Protein AF-A0A9X7JLZ0-F1 (afdb_monomer_lite)

Organism: NCBI:txid35764

Sequence (350 aa):
MDATSIRHDRFCYYADVRDGRSPERPKALWRTSAGTGTWEYWSTIDWAWRQAGERRVVTSAPAREDLVPLDEQDAERLQGDRQGWAEYWVSYTEEPGPRFIFHSVIRRRFSPEGVKCEFSNSHLLWKQTRILTDEAGEGWGIQAAREEADEVLHELKGRPGITELGESGPHSPRPFDSFRYFITGDDPEDPWGLWRLDADGQWQHFSALEWGWFPEFWGDDFTVVLGVKLENSPQKPAAAKNMTEIEAEHARKLEAKRDIWIADHWLYWLYDDKHANGEPPVGVARRRRDTRSWHDELFFGKGTWRGDTDLVRRFPDYRENTYPWIEKVDRVAAEQAIAELFGLTGVIEP

Secondary structure (DSSP, 8-state):
--------SSEEEEEE-TTT-BTTB-SEEEEEETTT--EEEEETTTTEEEE-STTSSS--PPPGGGEEEE-HHHHHHHHH-TTTTEEEEEEESSSS-SS--EEEEEEEEEETTEEEEEEE-TTS-EEEESTT-STT-TTT-EEE-HHHHHHHHHHHHS-S-TT---SS-TTS--------EEE-TT-SS-TTEEEEE-TTS-EEEEETTTTT--GGG--TT---------SS--S--SS---HHHHHHHHHHHHHHHHHHHHHS--EEEEE-TT--TTSPP-EEEEEEE-SS-EEEEEE-SSSSEEE--HHHHT-S---TTT-TTEEEE-HHHHHHHHHHHHS--S-S--

Radius of gyration: 27.13 Å; chains: 1; bounding box: 68×61×78 Å

Foldseek 3Di:
DDDDQPDDPFKWKWFQQPPPRDLLQGLWIKIATPPPRWIWTQFLLQLDIDTADCPDLHHDDPDVVSIDTDDPVSSVVVSVPSL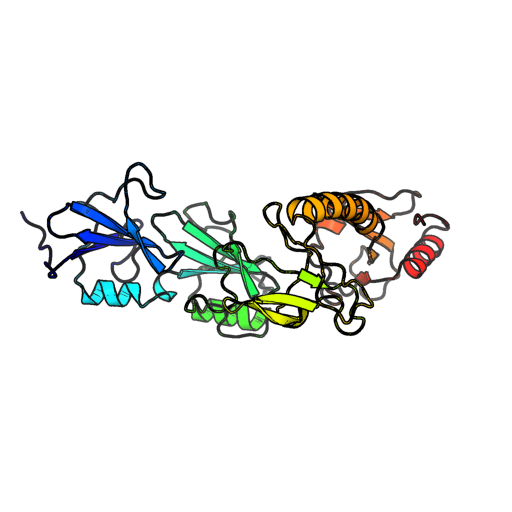SQKWKFWFFDDDDDPDTDTDWMWIWGHDSSDIFIFIQDLVLATDTDPVCVPPPSPDGGDTDDLQVRQVSCCVSRVDGPSSDPPNCPVRNPDVPPDWAWEQECPDPVQSRWIWGQDPVRDIDIDRCVVVVHDPPDDDPPDDHQYDYDPPDDPDDPDDPDPVVVVVVVSVVVCVVVLVVVQPPDKWKKFADPVLDQPDHGQWMKIWGDDPPDIWIWIDHQPLDTDTDDVVVVVCPDVDCPPRNRMHTDDPVVRQVSCCVNHVDHPSDDD

Structure (mmCIF, N/CA/C/O backbone):
data_AF-A0A9X7JLZ0-F1
#
_entry.id   AF-A0A9X7JLZ0-F1
#
loop_
_atom_site.group_PDB
_atom_site.id
_atom_site.type_symbol
_atom_site.label_atom_id
_atom_site.label_alt_id
_atom_site.label_comp_id
_atom_site.label_asym_id
_atom_site.label_entity_id
_atom_site.label_seq_id
_atom_site.pdbx_PDB_ins_code
_atom_site.Cartn_x
_atom_site.Cartn_y
_atom_site.Cartn_z
_atom_site.occupancy
_atom_site.B_iso_or_equiv
_atom_site.auth_seq_id
_atom_site.auth_comp_id
_atom_site.auth_asym_id
_atom_site.auth_atom_id
_atom_site.pdbx_PDB_model_num
ATOM 1 N N . MET A 1 1 ? -29.615 -7.105 23.863 1.00 33.84 1 MET A N 1
ATOM 2 C CA . MET A 1 1 ? -28.834 -8.301 24.231 1.00 33.84 1 MET A CA 1
ATOM 3 C C . MET A 1 1 ? -27.395 -7.934 23.964 1.00 33.84 1 MET A C 1
ATOM 5 O O . MET A 1 1 ? -27.069 -7.665 22.816 1.00 33.84 1 MET A O 1
ATOM 9 N N . ASP A 1 2 ? -26.624 -7.753 25.032 1.00 37.41 2 ASP A N 1
ATOM 10 C CA . ASP A 1 2 ? -25.289 -7.162 24.985 1.00 37.41 2 ASP A CA 1
ATOM 11 C C . ASP A 1 2 ? -24.303 -8.114 24.311 1.00 37.41 2 ASP A C 1
ATOM 13 O O . ASP A 1 2 ? -23.995 -9.180 24.841 1.00 37.41 2 ASP A O 1
ATOM 17 N N . ALA A 1 3 ? -23.813 -7.713 23.136 1.00 45.06 3 ALA A N 1
ATOM 18 C CA . ALA A 1 3 ? -22.611 -8.288 22.557 1.00 45.06 3 ALA A CA 1
ATOM 19 C C . ALA A 1 3 ? -21.469 -8.048 23.549 1.00 45.06 3 ALA A C 1
ATOM 21 O O . ALA A 1 3 ? -21.195 -6.908 23.935 1.00 45.06 3 ALA A O 1
ATOM 22 N N . THR A 1 4 ? -20.868 -9.138 24.011 1.00 47.16 4 THR A N 1
ATOM 23 C CA . THR A 1 4 ? -19.868 -9.207 25.073 1.00 47.16 4 THR A CA 1
ATOM 24 C C . THR A 1 4 ? -18.640 -8.371 24.706 1.00 47.16 4 THR A C 1
ATOM 26 O O . THR A 1 4 ? -17.679 -8.857 24.122 1.00 47.16 4 THR A O 1
ATOM 29 N N . SER A 1 5 ? -18.678 -7.076 25.014 1.00 54.94 5 SER A N 1
ATOM 30 C CA . SER A 1 5 ? -17.524 -6.190 24.910 1.00 54.94 5 SER A CA 1
ATOM 31 C C . SER A 1 5 ? -16.556 -6.575 26.021 1.00 54.94 5 SER A C 1
ATOM 33 O O . SER A 1 5 ? -16.813 -6.284 27.191 1.00 54.94 5 SER A O 1
ATOM 35 N N . ILE A 1 6 ? -15.455 -7.234 25.669 1.00 52.66 6 ILE A N 1
ATOM 36 C CA . ILE A 1 6 ? -14.362 -7.508 26.600 1.00 52.66 6 ILE A CA 1
ATOM 37 C C . ILE A 1 6 ? -13.743 -6.149 26.952 1.00 52.66 6 ILE A C 1
ATOM 39 O O . ILE A 1 6 ? -13.198 -5.449 26.099 1.00 52.66 6 ILE A O 1
ATOM 43 N N . ARG A 1 7 ? -13.957 -5.698 28.191 1.00 51.22 7 ARG A N 1
ATOM 44 C CA . ARG A 1 7 ? -13.416 -4.432 28.694 1.00 51.22 7 ARG A CA 1
ATOM 45 C C . ARG A 1 7 ? -11.967 -4.656 29.105 1.00 51.22 7 ARG A C 1
ATOM 47 O O . ARG A 1 7 ? -11.727 -5.318 30.108 1.00 51.22 7 ARG A O 1
ATOM 54 N N . HIS A 1 8 ? -11.046 -4.047 28.373 1.00 55.94 8 HIS A N 1
ATOM 55 C CA . HIS A 1 8 ? -9.694 -3.785 28.852 1.00 55.94 8 HIS A CA 1
ATOM 56 C C . HIS A 1 8 ? -9.667 -2.371 29.440 1.00 55.94 8 HIS A C 1
ATOM 58 O O . HIS A 1 8 ? -10.443 -1.515 29.006 1.00 55.94 8 HIS A O 1
ATOM 64 N N . ASP A 1 9 ? -8.829 -2.116 30.449 1.00 65.88 9 ASP A N 1
ATOM 65 C CA . ASP A 1 9 ? -8.963 -0.992 31.401 1.00 65.88 9 ASP A CA 1
ATOM 66 C C . ASP A 1 9 ? -8.995 0.428 30.786 1.00 65.88 9 ASP A C 1
ATOM 68 O O . ASP A 1 9 ? -9.227 1.407 31.500 1.00 65.88 9 ASP A O 1
ATOM 72 N N . ARG A 1 10 ? -8.804 0.582 29.466 1.00 85.50 10 ARG A N 1
ATOM 73 C CA . ARG A 1 10 ? -8.930 1.866 28.750 1.00 85.50 10 ARG A CA 1
ATOM 74 C C . ARG A 1 10 ? -9.667 1.815 27.412 1.00 85.50 10 ARG A C 1
ATOM 76 O O . ARG A 1 10 ? -10.254 2.832 27.041 1.00 85.50 10 ARG A O 1
ATOM 83 N N . PHE A 1 11 ? -9.673 0.686 26.700 1.00 93.38 11 PHE A N 1
ATOM 84 C CA . PHE A 1 11 ? -10.197 0.603 25.332 1.00 93.38 11 PHE A CA 1
ATOM 85 C C . PHE A 1 11 ? -11.010 -0.672 25.076 1.00 93.38 11 PHE A C 1
ATOM 87 O O . PHE A 1 11 ? -10.807 -1.706 25.706 1.00 93.38 11 PHE A O 1
ATOM 94 N N . CYS A 1 12 ? -11.938 -0.586 24.124 1.00 94.25 12 CYS A N 1
ATOM 95 C CA . CYS A 1 12 ? -12.573 -1.740 23.485 1.00 94.25 12 CYS A CA 1
ATOM 96 C C . CYS A 1 12 ? -12.109 -1.789 22.025 1.00 94.25 12 CYS A C 1
ATOM 98 O O . CYS A 1 12 ? -12.183 -0.757 21.351 1.00 94.25 12 CYS A O 1
ATOM 100 N N . TYR A 1 13 ? -11.645 -2.950 21.560 1.00 96.00 13 TYR A N 1
ATOM 101 C CA . TYR A 1 13 ? -11.062 -3.138 20.229 1.00 96.00 13 TYR A CA 1
ATOM 102 C C . TYR A 1 13 ? -12.018 -3.856 19.282 1.00 96.00 13 TYR A C 1
ATOM 104 O O . TYR A 1 13 ? -12.858 -4.656 19.700 1.00 96.00 13 TYR A O 1
ATOM 112 N N . TYR A 1 14 ? -11.887 -3.541 17.997 1.00 96.94 14 TYR A N 1
ATOM 113 C CA . TYR A 1 14 ? -12.814 -3.953 16.957 1.00 96.94 14 TYR A CA 1
ATOM 114 C C . TYR A 1 14 ? -12.091 -4.180 15.628 1.00 96.94 14 TYR A C 1
ATOM 116 O O . TYR A 1 14 ? -11.333 -3.323 15.178 1.00 96.94 14 TYR A O 1
ATOM 124 N N . ALA A 1 15 ? -12.369 -5.302 14.973 1.00 97.12 15 ALA A N 1
ATOM 125 C CA . ALA A 1 15 ? -11.971 -5.590 13.602 1.00 97.12 15 ALA A CA 1
ATOM 126 C C . ALA A 1 15 ? -13.103 -5.238 12.631 1.00 97.12 15 ALA A C 1
ATOM 128 O O . ALA A 1 15 ? -14.236 -5.695 12.783 1.00 97.12 15 ALA A O 1
ATOM 129 N N . ASP A 1 16 ? -12.783 -4.464 11.598 1.00 96.12 16 ASP A N 1
ATOM 130 C CA . ASP A 1 16 ? -13.649 -4.290 10.434 1.00 96.12 16 ASP A CA 1
ATOM 131 C C . ASP A 1 16 ? -13.417 -5.450 9.462 1.00 96.12 16 ASP A C 1
ATOM 133 O O . ASP A 1 16 ? -12.374 -5.521 8.806 1.00 96.12 16 ASP A O 1
ATOM 137 N N . VAL A 1 17 ? -14.375 -6.374 9.403 1.00 94.56 17 VAL A N 1
ATOM 138 C CA . VAL A 1 17 ? -14.289 -7.611 8.607 1.00 94.56 17 VAL A CA 1
ATOM 139 C C . VAL A 1 17 ? -15.191 -7.594 7.369 1.00 94.56 17 VAL A C 1
ATOM 141 O O . VAL A 1 17 ? -15.442 -8.632 6.754 1.00 94.56 17 VAL A O 1
ATOM 144 N N . ARG A 1 18 ? -15.705 -6.418 6.991 1.00 90.25 18 ARG A N 1
ATOM 145 C CA . ARG A 1 18 ? -16.516 -6.257 5.776 1.00 90.25 18 ARG A CA 1
ATOM 146 C C . ARG A 1 18 ? -15.724 -6.685 4.535 1.00 90.25 18 ARG A C 1
ATOM 148 O O . ARG A 1 18 ? -14.499 -6.767 4.570 1.00 90.25 18 ARG A O 1
ATOM 155 N N . ASP A 1 19 ? -16.432 -6.957 3.442 1.00 86.25 19 ASP A N 1
ATOM 156 C CA . ASP A 1 19 ? -15.870 -7.456 2.174 1.00 86.25 19 ASP A CA 1
ATOM 157 C C . ASP A 1 19 ? -15.254 -8.867 2.276 1.00 86.25 19 ASP A C 1
ATOM 159 O O . ASP A 1 19 ? -14.264 -9.186 1.621 1.00 86.25 19 ASP A O 1
ATOM 163 N N . GLY A 1 20 ? -15.839 -9.730 3.117 1.00 87.88 20 GLY A N 1
ATOM 164 C CA . GLY A 1 20 ? -15.438 -11.140 3.241 1.00 87.88 20 GLY A CA 1
ATOM 165 C C . GLY A 1 20 ? -14.119 -11.367 3.986 1.00 87.88 20 GLY A C 1
ATOM 166 O O . GLY A 1 20 ? -13.500 -12.420 3.833 1.00 87.88 20 GLY A O 1
ATOM 167 N N . ARG A 1 21 ? -13.667 -10.386 4.773 1.00 89.50 21 ARG A N 1
ATOM 168 C CA . ARG A 1 21 ? -12.429 -10.470 5.555 1.00 89.50 21 ARG A CA 1
ATOM 169 C C . ARG A 1 21 ? -12.632 -11.298 6.822 1.00 89.50 21 ARG A C 1
ATOM 171 O O . ARG A 1 21 ? -13.758 -11.523 7.258 1.00 89.50 21 ARG A O 1
ATOM 178 N N . SER A 1 22 ? -11.533 -11.750 7.422 1.00 93.56 22 SER A N 1
ATOM 179 C CA . SER A 1 22 ? -11.561 -12.418 8.725 1.00 93.56 22 SER A CA 1
ATOM 180 C C . SER A 1 22 ? -11.014 -11.501 9.823 1.00 93.56 22 SER A C 1
ATOM 182 O O . SER A 1 22 ? -10.292 -10.547 9.521 1.00 93.56 22 SER A O 1
ATOM 184 N N . PRO A 1 23 ? -11.308 -11.783 11.103 1.00 94.38 23 PRO A N 1
ATOM 185 C CA . PRO A 1 23 ? -10.726 -11.052 12.229 1.00 94.38 23 PRO A CA 1
ATOM 186 C C . PRO A 1 23 ? -9.190 -11.094 12.277 1.00 94.38 23 PRO A C 1
ATOM 188 O O . PRO A 1 23 ? -8.570 -10.176 12.802 1.00 94.38 23 PRO A O 1
ATOM 191 N N . GLU A 1 24 ? -8.561 -12.126 11.711 1.00 93.81 24 GLU A N 1
ATOM 192 C CA . GLU A 1 24 ? -7.102 -12.265 11.614 1.00 93.81 24 GLU A CA 1
ATOM 193 C C . GLU A 1 24 ? -6.494 -11.459 10.461 1.00 93.81 24 GLU A C 1
ATOM 195 O O . GLU A 1 24 ? -5.289 -11.211 10.470 1.00 93.81 24 GLU A O 1
ATOM 200 N N . ARG A 1 25 ? -7.308 -11.060 9.477 1.00 91.81 25 ARG A N 1
ATOM 201 C CA . ARG A 1 25 ? -6.921 -10.212 8.338 1.00 91.81 25 ARG A CA 1
ATOM 202 C C . ARG A 1 25 ? -7.982 -9.140 8.074 1.00 91.81 25 ARG A C 1
ATOM 204 O O . ARG A 1 25 ? -8.586 -9.119 6.994 1.00 91.81 25 ARG A O 1
ATOM 211 N N . PRO A 1 26 ? -8.254 -8.267 9.055 1.00 94.75 26 PRO A N 1
ATOM 212 C CA . PRO A 1 26 ? -9.325 -7.298 8.933 1.00 94.75 26 PRO A CA 1
ATOM 213 C C . PRO A 1 26 ? -8.953 -6.208 7.927 1.00 94.75 26 PRO A C 1
ATOM 215 O O . PRO A 1 26 ? -7.787 -5.965 7.619 1.00 94.75 26 PRO A O 1
ATOM 218 N N . LYS A 1 27 ? -9.963 -5.508 7.414 1.00 92.56 27 LYS A N 1
ATOM 219 C CA . LYS A 1 27 ? -9.775 -4.327 6.563 1.00 92.56 27 LYS A CA 1
ATOM 220 C C . LYS A 1 27 ? -9.251 -3.135 7.365 1.00 92.56 27 LYS A C 1
ATOM 222 O O . LYS A 1 27 ? -8.508 -2.311 6.841 1.00 92.56 27 LYS A O 1
ATOM 227 N N . ALA A 1 28 ? -9.649 -3.038 8.629 1.00 95.38 28 ALA A N 1
ATOM 228 C CA . ALA A 1 28 ? -9.215 -1.994 9.543 1.00 95.38 28 ALA A CA 1
ATOM 229 C C . ALA A 1 28 ? -9.316 -2.452 10.999 1.00 95.38 28 ALA A C 1
ATOM 231 O O . ALA A 1 28 ? -10.188 -3.248 11.350 1.00 95.38 28 ALA A O 1
ATOM 232 N N . LEU A 1 29 ? -8.453 -1.898 11.848 1.00 97.06 29 LEU A N 1
ATOM 233 C CA . LEU A 1 29 ? -8.534 -2.048 13.296 1.00 97.06 29 LEU A CA 1
ATOM 234 C C . LEU A 1 29 ? -9.046 -0.743 13.907 1.00 97.06 29 LEU A C 1
ATOM 236 O O . LEU A 1 29 ? -8.541 0.340 13.609 1.00 97.06 29 LEU A O 1
ATOM 240 N N . TRP A 1 30 ? -10.037 -0.863 14.778 1.00 97.50 30 TRP A N 1
ATOM 241 C CA . TRP A 1 30 ? -10.692 0.238 15.466 1.00 97.50 30 TRP A CA 1
ATOM 242 C C . TRP A 1 30 ? -10.607 0.040 16.974 1.00 97.50 30 TRP A C 1
ATOM 244 O O . TRP A 1 30 ? -10.568 -1.085 17.474 1.00 97.50 30 TRP A O 1
ATOM 254 N N . ARG A 1 31 ? -10.624 1.143 17.716 1.00 96.50 31 ARG A N 1
ATOM 255 C CA . ARG A 1 31 ? -10.832 1.126 19.160 1.00 96.50 31 ARG A CA 1
ATOM 256 C C . ARG A 1 31 ? -11.686 2.302 19.601 1.00 96.50 31 ARG A C 1
ATOM 258 O O . ARG A 1 31 ? -11.751 3.331 18.935 1.00 96.50 31 ARG A O 1
ATOM 265 N N . THR A 1 32 ? -12.313 2.165 20.757 1.00 95.31 32 THR A N 1
ATOM 266 C CA . THR A 1 32 ? -13.000 3.266 21.442 1.00 95.31 32 THR A CA 1
ATOM 267 C C . THR A 1 32 ? -12.531 3.330 22.881 1.00 95.31 32 THR A C 1
ATOM 269 O O . THR A 1 32 ? -12.409 2.294 23.538 1.00 95.31 32 THR A O 1
ATOM 272 N N . SER A 1 33 ? -12.303 4.538 23.392 1.00 89.75 33 SER A N 1
ATOM 273 C CA . SER A 1 33 ? -11.978 4.721 24.807 1.00 89.75 33 SER A CA 1
ATOM 274 C C . SER A 1 33 ? -13.200 4.422 25.671 1.00 89.75 33 SER A C 1
ATOM 276 O O . SER A 1 33 ? -14.327 4.825 25.352 1.00 89.75 33 SER A O 1
ATOM 278 N N . ALA A 1 34 ? -12.981 3.735 26.789 1.00 78.25 34 ALA A N 1
ATOM 279 C CA . ALA A 1 34 ? -14.021 3.476 27.770 1.00 78.25 34 ALA A CA 1
ATOM 280 C C . ALA A 1 34 ? -14.508 4.810 28.371 1.00 78.25 34 ALA A C 1
ATOM 282 O O . ALA A 1 34 ? -13.768 5.506 29.059 1.00 78.25 34 ALA A O 1
ATOM 283 N N . GLY A 1 35 ? -15.760 5.182 28.092 1.00 75.81 35 GLY A N 1
ATOM 284 C CA . GLY A 1 35 ? -16.437 6.325 28.716 1.00 75.81 35 GLY A CA 1
ATOM 285 C C . GLY A 1 35 ? -16.575 7.588 27.861 1.00 75.81 35 GLY A C 1
ATOM 286 O O . GLY A 1 35 ? -17.495 8.359 28.113 1.00 75.81 35 GLY A O 1
ATOM 287 N N . THR A 1 36 ? -15.750 7.795 26.830 1.00 82.25 36 THR A N 1
ATOM 288 C CA . THR A 1 36 ? -15.893 8.962 25.930 1.00 82.25 36 THR A CA 1
ATOM 289 C C . THR A 1 36 ? -16.671 8.642 24.657 1.00 82.25 36 THR A C 1
ATOM 291 O O . THR A 1 36 ? -17.228 9.548 24.044 1.00 82.25 36 THR A O 1
ATOM 294 N N . GLY A 1 37 ? -16.690 7.371 24.234 1.00 85.50 37 GLY A N 1
ATOM 295 C CA . GLY A 1 37 ? -17.286 6.958 22.958 1.00 85.50 37 GLY A CA 1
ATOM 296 C C . GLY A 1 37 ? -16.552 7.502 21.726 1.00 85.50 37 GLY A C 1
ATOM 297 O O . GLY A 1 37 ? -17.090 7.460 20.622 1.00 85.50 37 GLY A O 1
ATOM 298 N N . THR A 1 38 ? -15.343 8.044 21.903 1.00 92.12 38 THR A N 1
ATOM 299 C CA . THR A 1 38 ? -14.518 8.550 20.802 1.00 92.12 38 THR A CA 1
ATOM 300 C C . THR A 1 38 ? -13.838 7.393 20.089 1.00 92.12 38 THR A C 1
ATOM 302 O O . THR A 1 38 ? -13.106 6.627 20.720 1.00 92.12 38 THR A O 1
ATOM 305 N N . TRP A 1 39 ? -14.045 7.310 18.778 1.00 96.00 39 TRP A N 1
ATOM 306 C CA . TRP A 1 39 ? -13.458 6.281 17.931 1.00 96.00 39 TRP A CA 1
ATOM 307 C C . TRP A 1 39 ? -12.071 6.668 17.430 1.00 96.00 39 TRP A C 1
ATOM 309 O O . TRP A 1 39 ? -11.837 7.781 16.951 1.00 96.00 39 TRP A O 1
ATOM 319 N N . GLU A 1 40 ? -11.171 5.699 17.489 1.00 96.38 40 GLU A N 1
ATOM 320 C CA . GLU A 1 40 ? -9.849 5.745 16.889 1.00 96.38 40 GLU A CA 1
ATOM 321 C C . GLU A 1 40 ? -9.680 4.546 15.956 1.00 96.38 40 GLU A C 1
ATOM 323 O O . GLU A 1 40 ? -10.271 3.487 16.170 1.00 96.38 40 GLU A O 1
ATOM 328 N N . TYR A 1 41 ? -8.860 4.708 14.928 1.00 96.38 41 TYR A N 1
ATOM 329 C CA . TYR A 1 41 ? -8.479 3.640 14.018 1.00 96.38 41 TYR A CA 1
ATOM 330 C C . TYR A 1 41 ? -6.965 3.525 13.921 1.00 96.38 41 TYR A C 1
ATOM 332 O O . TYR A 1 41 ? -6.240 4.496 14.139 1.00 96.38 41 TYR A O 1
ATOM 340 N N . TRP A 1 42 ? -6.492 2.332 13.592 1.00 96.25 42 TRP A N 1
ATOM 341 C CA . TRP A 1 42 ? -5.091 2.075 13.310 1.00 96.25 42 TRP A CA 1
ATOM 342 C C . TRP A 1 42 ? -4.781 2.487 11.872 1.00 96.25 42 TRP A C 1
ATOM 344 O O . TRP A 1 42 ? -5.311 1.899 10.927 1.00 96.25 42 TRP A O 1
ATOM 354 N N . SER A 1 43 ? -3.949 3.511 11.692 1.00 93.38 43 SER A N 1
ATOM 355 C CA . SER A 1 43 ? -3.482 3.897 10.365 1.00 93.38 43 SER A CA 1
ATOM 356 C C . SER A 1 43 ? -2.345 2.981 9.927 1.00 93.38 43 SER A C 1
ATOM 358 O O . SER A 1 43 ? -1.284 2.938 10.545 1.00 93.38 43 SER A O 1
ATOM 360 N N . THR A 1 44 ? -2.521 2.293 8.802 1.00 91.38 44 THR A N 1
ATOM 361 C CA . THR A 1 44 ? -1.445 1.515 8.159 1.00 91.38 44 THR A CA 1
ATOM 362 C C . THR A 1 44 ? -0.500 2.389 7.330 1.00 91.38 44 THR A C 1
ATOM 364 O O . THR A 1 44 ? 0.439 1.881 6.710 1.00 91.38 44 THR A O 1
ATOM 367 N N . ILE A 1 45 ? -0.732 3.710 7.299 1.00 86.50 45 ILE A N 1
ATOM 368 C CA . ILE A 1 45 ? 0.133 4.687 6.632 1.00 86.50 45 ILE A CA 1
ATOM 369 C C . ILE A 1 45 ? 1.328 5.017 7.520 1.00 86.50 45 ILE A C 1
ATOM 371 O O . ILE A 1 45 ? 2.465 4.930 7.060 1.00 86.50 45 ILE A O 1
ATOM 375 N N . ASP A 1 46 ? 1.056 5.408 8.763 1.00 89.19 46 ASP A N 1
ATOM 376 C CA . ASP A 1 46 ? 2.059 5.862 9.729 1.00 89.19 46 ASP A CA 1
ATOM 377 C C . ASP A 1 46 ? 2.211 4.932 10.941 1.00 89.19 46 ASP A C 1
ATOM 379 O O . ASP A 1 46 ? 3.069 5.179 11.786 1.00 89.19 46 ASP A O 1
ATOM 383 N N . TRP A 1 47 ? 1.436 3.842 10.990 1.00 91.44 47 TRP A N 1
ATOM 384 C CA . TRP A 1 47 ? 1.450 2.847 12.064 1.00 91.44 47 TRP A CA 1
ATOM 385 C C . TRP A 1 47 ? 1.117 3.444 13.433 1.00 91.44 47 TRP A C 1
ATOM 387 O O . TRP A 1 47 ? 1.733 3.095 14.441 1.00 91.44 47 TRP A O 1
ATOM 397 N N . ALA A 1 48 ? 0.147 4.361 13.467 1.00 94.12 48 ALA A N 1
ATOM 398 C CA . ALA A 1 48 ? -0.335 4.984 14.689 1.00 94.12 48 ALA A CA 1
ATOM 399 C C . ALA A 1 48 ? -1.865 4.989 14.790 1.00 94.12 48 ALA A C 1
ATOM 401 O O . ALA A 1 48 ? -2.604 4.957 13.803 1.00 94.12 48 ALA A O 1
ATOM 402 N N . TRP A 1 49 ? -2.354 5.090 16.026 1.00 94.88 49 TRP A N 1
ATOM 403 C CA . TRP A 1 49 ? -3.766 5.332 16.298 1.00 94.88 49 TRP A CA 1
ATOM 404 C C . TRP A 1 49 ? -4.145 6.771 15.935 1.00 94.88 49 TRP A C 1
ATOM 406 O O . TRP A 1 49 ? -3.507 7.732 16.373 1.00 94.88 49 TRP A O 1
ATOM 416 N N . ARG A 1 50 ? -5.208 6.923 15.148 1.00 95.19 50 ARG A N 1
ATOM 417 C CA . ARG A 1 50 ? -5.735 8.206 14.678 1.00 95.19 50 ARG A CA 1
ATOM 418 C C . ARG A 1 50 ? -7.196 8.355 15.083 1.00 95.19 50 ARG A C 1
ATOM 420 O O . ARG A 1 50 ? -7.974 7.414 14.997 1.00 95.19 50 ARG A O 1
ATOM 427 N N . GLN A 1 51 ? -7.581 9.555 15.508 1.00 94.75 51 GLN A N 1
ATOM 428 C CA . GLN A 1 51 ? -8.975 9.863 15.834 1.00 94.75 51 GLN A CA 1
ATOM 429 C C . GLN A 1 51 ? -9.823 9.991 14.566 1.00 94.75 51 GLN A C 1
ATOM 431 O O . GLN A 1 51 ? -9.423 10.677 13.620 1.00 94.75 51 GLN A O 1
ATOM 436 N N . ALA A 1 52 ? -11.015 9.395 14.580 1.00 94.25 52 ALA A N 1
ATOM 437 C CA . ALA A 1 52 ? -12.058 9.659 13.593 1.00 94.25 52 ALA A CA 1
ATOM 438 C C . ALA A 1 52 ? -12.913 10.872 14.009 1.00 94.25 52 ALA A C 1
ATOM 440 O O . ALA A 1 52 ? -13.057 11.163 15.199 1.00 94.25 52 ALA A O 1
ATOM 441 N N . GLY A 1 53 ? -13.485 11.593 13.041 1.00 90.88 53 GLY A N 1
ATOM 442 C CA . GLY A 1 53 ? -14.422 12.690 13.310 1.00 90.88 53 GLY A CA 1
ATOM 443 C C . GLY A 1 53 ? -14.611 13.664 12.146 1.00 90.88 53 GLY A C 1
ATOM 444 O O . GLY A 1 53 ? -13.836 13.673 11.197 1.00 90.88 53 GLY A O 1
ATOM 445 N N . GLU A 1 54 ? -15.608 14.544 12.257 1.00 73.88 54 GLU A N 1
ATOM 446 C CA . GLU A 1 54 ? -16.152 15.411 11.188 1.00 73.88 54 GLU A CA 1
ATOM 447 C C . GLU A 1 54 ? -15.123 16.270 10.419 1.00 73.88 54 GLU A C 1
ATOM 449 O O . GLU A 1 54 ? -15.371 16.681 9.291 1.00 73.88 54 GLU A O 1
ATOM 454 N N . ARG A 1 55 ? -13.943 16.531 10.996 1.00 79.06 55 ARG A N 1
ATOM 455 C CA . ARG A 1 55 ? -12.854 17.316 10.376 1.00 79.06 55 ARG A CA 1
ATOM 456 C C . ARG A 1 55 ? -11.567 16.517 10.157 1.00 79.06 55 ARG A C 1
ATOM 458 O O . ARG A 1 55 ? -10.476 17.085 10.135 1.00 79.06 55 ARG A O 1
ATOM 465 N N . ARG A 1 56 ? -11.669 15.192 10.081 1.00 86.06 56 ARG A N 1
ATOM 466 C CA . ARG A 1 56 ? -10.546 14.271 9.867 1.00 86.06 56 ARG A CA 1
ATOM 467 C C . ARG A 1 56 ? -10.699 13.563 8.524 1.00 86.06 56 ARG A C 1
ATOM 469 O O . ARG A 1 56 ? -11.778 13.558 7.944 1.00 86.06 56 ARG A O 1
ATOM 476 N N . VAL A 1 57 ? -9.610 12.943 8.062 1.00 86.06 57 VAL A N 1
ATOM 477 C CA . VAL A 1 57 ? -9.598 12.107 6.845 1.00 86.06 57 VAL A CA 1
ATOM 478 C C . VAL A 1 57 ? -10.660 11.008 6.933 1.00 86.06 57 VAL A C 1
ATOM 480 O O . VAL A 1 57 ? -11.346 10.718 5.962 1.00 86.06 57 VAL A O 1
ATOM 483 N N . VAL A 1 58 ? -10.832 10.449 8.131 1.00 92.00 58 VAL A N 1
ATOM 484 C CA . VAL A 1 58 ? -11.853 9.453 8.447 1.00 92.00 58 VAL A CA 1
ATOM 485 C C . VAL A 1 58 ? -12.926 10.123 9.290 1.00 92.00 58 VAL A C 1
ATOM 487 O O . VAL A 1 58 ? -12.703 10.446 10.459 1.00 92.00 58 VAL A O 1
ATOM 490 N N . THR A 1 59 ? -14.083 10.373 8.683 1.00 91.50 59 THR A N 1
ATOM 491 C CA . THR A 1 59 ? -15.139 11.202 9.281 1.00 91.50 59 THR A CA 1
ATOM 492 C C . THR A 1 59 ? -15.936 10.485 10.364 1.00 91.50 59 THR A C 1
ATOM 494 O O . THR A 1 59 ? -16.405 11.123 11.305 1.00 91.50 59 THR A O 1
ATOM 497 N N . SER A 1 60 ? -16.078 9.165 10.258 1.00 92.50 60 SER A N 1
ATOM 498 C CA . SER A 1 60 ? -16.839 8.341 11.198 1.00 92.50 60 SER A CA 1
ATOM 499 C C . SER A 1 60 ? -16.345 6.897 11.197 1.00 92.50 60 SER A C 1
ATOM 501 O O . SER A 1 60 ? -15.856 6.403 10.181 1.00 92.50 60 SER A O 1
ATOM 503 N N . ALA A 1 61 ? -16.510 6.214 12.329 1.00 93.25 61 ALA A N 1
ATOM 504 C CA . ALA A 1 61 ? -16.358 4.766 12.396 1.00 93.25 61 ALA A CA 1
ATOM 505 C C . ALA A 1 61 ? -17.547 4.049 11.724 1.00 93.25 61 ALA A C 1
ATOM 507 O O . ALA A 1 61 ? -18.625 4.645 11.611 1.00 93.25 61 ALA A O 1
ATOM 508 N N . PRO A 1 62 ? -17.376 2.785 11.296 1.00 93.38 62 PRO A N 1
ATOM 509 C CA . PRO A 1 62 ? -18.485 1.916 10.912 1.00 93.38 62 PRO A CA 1
ATOM 510 C C . PRO A 1 62 ? -19.491 1.735 12.054 1.00 93.38 62 PRO A C 1
ATOM 512 O O . PRO A 1 62 ? -19.179 1.996 13.221 1.00 93.38 62 PRO A O 1
ATOM 515 N N . ALA A 1 63 ? -20.696 1.265 11.721 1.00 92.31 63 ALA A N 1
ATOM 516 C CA . ALA A 1 63 ? -21.664 0.881 12.739 1.00 92.31 63 ALA A CA 1
ATOM 517 C C . ALA A 1 63 ? -21.073 -0.247 13.599 1.00 92.31 63 ALA A C 1
ATOM 519 O O . ALA A 1 63 ? -20.350 -1.111 13.102 1.00 92.31 63 ALA A O 1
ATOM 520 N N . ARG A 1 64 ? -21.331 -0.230 14.909 1.00 92.56 64 ARG A N 1
ATOM 521 C CA . ARG A 1 64 ? -20.662 -1.148 15.847 1.00 92.56 64 ARG A CA 1
ATOM 522 C C . ARG A 1 64 ? -21.027 -2.605 15.571 1.00 92.56 64 ARG A C 1
ATOM 524 O O . ARG A 1 64 ? -20.214 -3.488 15.801 1.00 92.56 64 ARG A O 1
ATOM 531 N N . GLU A 1 65 ? -22.240 -2.835 15.093 1.00 92.94 65 GLU A N 1
ATOM 532 C CA . GLU A 1 65 ? -22.775 -4.120 14.651 1.00 92.94 65 GLU A CA 1
ATOM 533 C C . GLU A 1 65 ? -22.071 -4.696 13.411 1.00 92.94 65 GLU A C 1
ATOM 535 O O . GLU A 1 65 ? -22.100 -5.910 13.228 1.00 92.94 65 GLU A O 1
ATOM 540 N N . ASP A 1 66 ? -21.393 -3.862 12.615 1.00 93.62 66 ASP A N 1
ATOM 541 C CA . ASP A 1 66 ? -20.581 -4.297 11.468 1.00 93.62 66 ASP A CA 1
ATOM 542 C C . ASP A 1 66 ? -19.145 -4.670 11.872 1.00 93.62 66 ASP A C 1
ATOM 544 O O . ASP A 1 66 ? -18.337 -5.086 11.037 1.00 93.62 66 ASP A O 1
ATOM 548 N N . LEU A 1 67 ? -18.799 -4.479 13.147 1.00 96.00 67 LEU A N 1
ATOM 549 C CA . LEU A 1 67 ? -17.467 -4.711 13.676 1.00 96.00 67 LEU A CA 1
ATOM 550 C C . LEU A 1 67 ? -17.437 -5.963 14.549 1.00 96.00 67 LEU A C 1
ATOM 552 O O . LEU A 1 67 ? -18.304 -6.187 15.396 1.00 96.00 67 LEU A O 1
ATOM 556 N N . VAL A 1 68 ? -16.374 -6.748 14.405 1.00 96.88 68 VAL A N 1
ATOM 557 C CA . VAL A 1 68 ? -16.125 -7.907 15.264 1.00 96.88 68 VAL A CA 1
ATOM 558 C C . VAL A 1 68 ? -15.338 -7.449 16.491 1.00 96.88 68 VAL A C 1
ATOM 560 O O . VAL A 1 68 ? -14.273 -6.854 16.325 1.00 96.88 68 VAL A O 1
ATOM 563 N N . PRO A 1 69 ? -15.826 -7.685 17.722 1.00 96.62 69 PRO A N 1
ATOM 564 C CA . PRO A 1 69 ? -15.067 -7.359 18.921 1.00 96.62 69 PRO A CA 1
ATOM 565 C C . PRO A 1 69 ? -13.796 -8.211 18.997 1.00 96.62 69 PRO A C 1
ATOM 567 O O . PRO A 1 69 ? -13.832 -9.409 18.726 1.00 96.62 69 PRO A O 1
ATOM 570 N N . LEU A 1 70 ? -12.696 -7.583 19.401 1.00 96.12 70 LEU A N 1
ATOM 571 C CA . LEU A 1 70 ? -11.417 -8.236 19.666 1.00 96.12 70 LEU A CA 1
ATOM 572 C C . LEU A 1 70 ? -11.039 -8.066 21.136 1.00 96.12 70 LEU A C 1
ATOM 574 O O . LEU A 1 70 ? -11.402 -7.063 21.763 1.00 96.12 70 LEU A O 1
ATOM 578 N N . ASP A 1 71 ? -10.280 -9.020 21.666 1.00 94.69 71 ASP A N 1
ATOM 579 C CA . ASP A 1 71 ? -9.540 -8.791 22.902 1.00 94.69 71 ASP A CA 1
ATOM 580 C C . ASP A 1 71 ? -8.266 -7.962 22.640 1.00 94.69 71 ASP A C 1
ATOM 582 O O . ASP A 1 71 ? -7.876 -7.688 21.499 1.00 94.69 71 ASP A O 1
ATOM 586 N N . GLU A 1 72 ? -7.645 -7.489 23.718 1.00 92.44 72 GLU A N 1
ATOM 587 C CA . GLU A 1 72 ? -6.421 -6.685 23.653 1.00 92.44 72 GLU A CA 1
ATOM 588 C C . GLU A 1 72 ? -5.246 -7.452 23.042 1.00 92.44 72 GLU A C 1
ATOM 590 O O . GLU A 1 72 ? -4.484 -6.866 22.277 1.00 92.44 72 GLU A O 1
ATOM 595 N N . GLN A 1 73 ? -5.131 -8.756 23.302 1.00 94.38 73 GLN A N 1
ATOM 596 C CA . GLN A 1 73 ? -4.021 -9.566 22.807 1.00 94.38 73 GLN A CA 1
ATOM 597 C C . GLN A 1 73 ? -4.079 -9.717 21.280 1.00 94.38 73 GLN A C 1
ATOM 599 O O . GLN A 1 73 ? -3.059 -9.577 20.601 1.00 94.38 73 GLN A O 1
ATOM 604 N N . ASP A 1 74 ? -5.264 -9.946 20.718 1.00 95.94 74 ASP A N 1
ATOM 605 C CA . ASP A 1 74 ? -5.476 -9.983 19.274 1.00 95.94 74 ASP A CA 1
ATOM 606 C C . ASP A 1 74 ? -5.268 -8.614 18.631 1.00 95.94 74 ASP A C 1
ATOM 608 O O . ASP A 1 74 ? -4.641 -8.511 17.573 1.00 95.94 74 ASP A O 1
ATOM 612 N N . ALA A 1 75 ? -5.734 -7.544 19.277 1.00 95.50 75 ALA A N 1
ATOM 613 C CA . ALA A 1 75 ? -5.504 -6.191 18.790 1.00 95.50 75 ALA A CA 1
ATOM 614 C C . ALA A 1 75 ? -4.011 -5.823 18.790 1.00 95.50 75 ALA A C 1
ATOM 616 O O . ALA A 1 75 ? -3.545 -5.174 17.852 1.00 95.50 75 ALA A O 1
ATOM 617 N N . GLU A 1 76 ? -3.249 -6.208 19.814 1.00 94.38 76 GLU A N 1
ATOM 618 C CA . GLU A 1 76 ? -1.795 -6.015 19.882 1.00 94.38 76 GLU A CA 1
ATOM 619 C C . GLU A 1 76 ? -1.065 -6.844 18.826 1.00 94.38 76 GLU A C 1
ATOM 621 O O . GLU A 1 76 ? -0.193 -6.321 18.128 1.00 94.38 76 GLU A O 1
ATOM 626 N N . ARG A 1 77 ? -1.465 -8.108 18.641 1.00 95.69 77 ARG A N 1
ATOM 627 C CA . ARG A 1 77 ? -0.934 -8.975 17.583 1.00 95.69 77 ARG A CA 1
ATOM 628 C C . ARG A 1 77 ? -1.129 -8.344 16.206 1.00 95.69 77 ARG A C 1
ATOM 630 O O . ARG A 1 77 ? -0.179 -8.279 15.431 1.00 95.69 77 ARG A O 1
ATOM 637 N N . LEU A 1 78 ? -2.328 -7.841 15.914 1.00 95.38 78 LEU A N 1
ATOM 638 C CA . LEU A 1 78 ? -2.632 -7.163 14.652 1.00 95.38 78 LEU A CA 1
ATOM 639 C C . LEU A 1 78 ? -1.855 -5.847 14.490 1.00 95.38 78 LEU A C 1
ATOM 641 O O . LEU A 1 78 ? -1.400 -5.543 13.392 1.00 95.38 78 LEU A O 1
ATOM 645 N N . GLN A 1 79 ? -1.664 -5.066 15.557 1.00 94.12 79 GLN A N 1
ATOM 646 C CA . GLN A 1 79 ? -0.836 -3.848 15.513 1.00 94.12 79 GLN A CA 1
ATOM 647 C C . GLN A 1 79 ? 0.637 -4.162 15.216 1.00 94.12 79 GLN A C 1
ATOM 649 O O . GLN A 1 79 ? 1.285 -3.425 14.469 1.00 94.12 79 GLN A O 1
ATOM 654 N N . GLY A 1 80 ? 1.160 -5.248 15.792 1.00 92.75 80 GLY A N 1
ATOM 655 C CA . GLY A 1 80 ? 2.530 -5.708 15.572 1.00 92.75 80 GLY A CA 1
ATOM 656 C C . GLY A 1 80 ? 2.753 -6.320 14.188 1.00 92.75 80 GLY A C 1
ATOM 657 O O . GLY A 1 80 ? 3.840 -6.187 13.624 1.00 92.75 80 GLY A O 1
ATOM 658 N N . ASP A 1 81 ? 1.728 -6.944 13.607 1.00 93.06 81 ASP A N 1
ATOM 659 C CA . ASP A 1 81 ? 1.812 -7.592 12.299 1.00 93.06 81 ASP A CA 1
ATOM 660 C C . ASP A 1 81 ? 1.624 -6.602 11.144 1.00 93.06 81 ASP A C 1
ATOM 662 O O . ASP A 1 81 ? 0.614 -6.602 10.442 1.00 93.06 81 ASP A O 1
ATOM 666 N N . ARG A 1 82 ? 2.635 -5.760 10.899 1.00 90.50 82 ARG A N 1
ATOM 667 C CA . ARG A 1 82 ? 2.637 -4.826 9.757 1.00 90.50 82 ARG A CA 1
ATOM 668 C C . ARG A 1 82 ? 2.447 -5.535 8.415 1.00 90.50 82 ARG A C 1
ATOM 670 O O . ARG A 1 82 ? 1.897 -4.949 7.487 1.00 90.50 82 ARG A O 1
ATOM 677 N N . GLN A 1 83 ? 2.903 -6.781 8.314 1.00 89.19 83 GLN A N 1
ATOM 678 C CA . GLN A 1 83 ? 2.833 -7.580 7.093 1.00 89.19 83 GLN A CA 1
ATOM 679 C C . GLN A 1 83 ? 1.425 -8.082 6.805 1.00 89.19 83 GLN A C 1
ATOM 681 O O . GLN A 1 83 ? 1.005 -8.053 5.652 1.00 89.19 83 GLN A O 1
ATOM 686 N N . GLY A 1 84 ? 0.678 -8.465 7.838 1.00 89.75 84 GLY A N 1
ATOM 687 C CA . GLY A 1 84 ? -0.703 -8.931 7.727 1.00 89.75 84 GLY A CA 1
ATOM 688 C C . GLY A 1 84 ? -1.672 -7.902 7.134 1.00 89.75 84 GLY A C 1
ATOM 689 O O . GLY A 1 84 ? -2.738 -8.277 6.652 1.00 89.75 84 GLY A O 1
ATOM 690 N N . TRP A 1 85 ? -1.291 -6.620 7.106 1.00 91.31 85 TRP A N 1
ATOM 691 C CA . TRP A 1 85 ? -2.071 -5.528 6.508 1.00 91.31 85 TRP A CA 1
ATOM 692 C C . TRP A 1 85 ? -1.852 -5.333 5.005 1.00 91.31 85 TRP A C 1
ATOM 694 O O . TRP A 1 85 ? -2.533 -4.503 4.390 1.00 91.31 85 TRP A O 1
ATOM 704 N N . ALA A 1 86 ? -0.882 -6.037 4.422 1.00 92.00 86 ALA A N 1
ATOM 705 C CA . ALA A 1 86 ? -0.522 -5.923 3.021 1.00 92.00 86 ALA A CA 1
ATOM 706 C C . ALA A 1 86 ? -0.980 -7.140 2.217 1.00 92.00 86 ALA A C 1
ATOM 708 O O . ALA A 1 86 ? -0.773 -8.288 2.600 1.00 92.00 86 ALA A O 1
ATOM 709 N N . GLU A 1 87 ? -1.546 -6.868 1.051 1.00 91.75 87 GLU A N 1
ATOM 710 C CA . GLU A 1 87 ? -1.858 -7.869 0.039 1.00 91.75 87 GLU A CA 1
ATOM 711 C C . GLU A 1 87 ? -1.004 -7.648 -1.194 1.00 91.75 87 GLU A C 1
ATOM 713 O O . GLU A 1 87 ? -0.650 -6.506 -1.489 1.00 91.75 87 GLU A O 1
ATOM 718 N N . TYR A 1 88 ? -0.701 -8.720 -1.919 1.00 91.88 88 TYR A N 1
ATOM 719 C CA . TYR A 1 88 ? 0.213 -8.682 -3.048 1.00 91.88 88 TYR A CA 1
ATOM 720 C C . TYR A 1 88 ? -0.433 -9.256 -4.308 1.00 91.88 88 TYR A C 1
ATOM 722 O O . TYR A 1 88 ? -1.180 -10.233 -4.258 1.00 91.88 88 TYR A O 1
ATOM 730 N N . TRP A 1 89 ? -0.114 -8.643 -5.444 1.00 92.06 89 TRP A N 1
ATOM 731 C CA . TRP A 1 89 ? -0.443 -9.122 -6.781 1.00 92.06 89 TRP A CA 1
ATOM 732 C C . TRP A 1 89 ? 0.806 -9.071 -7.639 1.00 92.06 89 TRP A C 1
ATOM 734 O O . TRP A 1 89 ? 1.581 -8.114 -7.576 1.00 92.06 89 TRP A O 1
ATOM 744 N N . VAL A 1 90 ? 0.968 -10.080 -8.480 1.00 89.00 90 VAL A N 1
ATOM 745 C CA . VAL A 1 90 ? 2.032 -10.138 -9.477 1.00 89.00 90 VAL A CA 1
ATOM 746 C C . VAL A 1 90 ? 1.425 -9.851 -10.844 1.00 89.00 90 VAL A C 1
ATOM 748 O O . VAL A 1 90 ? 0.472 -10.517 -11.250 1.00 89.00 90 VAL A O 1
ATOM 751 N N . SER A 1 91 ? 1.959 -8.844 -11.538 1.00 84.50 91 SER A N 1
ATOM 752 C CA . SER A 1 91 ? 1.487 -8.421 -12.859 1.00 84.50 91 SER A CA 1
ATOM 753 C C . SER A 1 91 ? 2.358 -8.990 -13.983 1.00 84.50 91 SER A C 1
ATOM 755 O O . SER A 1 91 ? 3.592 -8.917 -13.924 1.00 84.50 91 SER A O 1
ATOM 757 N N . TYR A 1 92 ? 1.698 -9.514 -15.020 1.00 74.56 92 TYR A N 1
ATOM 758 C CA . TYR A 1 92 ? 2.296 -10.160 -16.190 1.00 74.56 92 TYR A CA 1
ATOM 759 C C . TYR A 1 92 ? 1.930 -9.378 -17.457 1.00 74.56 92 TYR A C 1
ATOM 761 O O . TYR A 1 92 ? 0.786 -8.957 -17.608 1.00 74.56 92 TYR A O 1
ATOM 769 N N . THR A 1 93 ? 2.885 -9.178 -18.367 1.00 59.12 93 THR A N 1
ATOM 770 C CA . THR A 1 93 ? 2.680 -8.382 -19.593 1.00 59.12 93 THR A CA 1
ATOM 771 C C . THR A 1 93 ? 2.139 -9.161 -20.794 1.00 59.12 93 THR A C 1
ATOM 773 O O . THR A 1 93 ? 1.750 -8.526 -21.768 1.00 59.12 93 THR A O 1
ATOM 776 N N . GLU A 1 94 ? 2.072 -10.495 -20.759 1.00 54.72 94 GLU A N 1
ATOM 777 C CA . GLU A 1 94 ? 1.598 -11.302 -21.897 1.00 54.72 94 GLU A CA 1
ATOM 778 C C . GLU A 1 94 ? 0.720 -12.483 -21.451 1.00 54.72 94 GLU A C 1
ATOM 780 O O . GLU A 1 94 ? 0.841 -12.972 -20.324 1.00 54.72 94 GLU A O 1
ATOM 785 N N . GLU A 1 95 ? -0.174 -12.929 -22.346 1.00 48.16 95 GLU A N 1
ATOM 786 C CA . GLU A 1 95 ? -0.976 -14.149 -22.178 1.00 48.16 95 GLU A CA 1
ATOM 787 C C . GLU A 1 95 ? -0.091 -15.373 -21.859 1.00 48.16 95 GLU A C 1
ATOM 789 O O . GLU A 1 95 ? 1.066 -15.442 -22.282 1.00 48.16 95 GLU A O 1
ATOM 794 N N . PRO A 1 96 ? -0.615 -16.361 -21.111 1.00 42.25 96 PRO A N 1
ATOM 795 C CA . PRO A 1 96 ? 0.202 -17.387 -20.477 1.00 42.25 96 PRO A CA 1
ATOM 796 C C . PRO A 1 96 ? 0.976 -18.262 -21.478 1.00 42.25 96 PRO A C 1
ATOM 798 O O . PRO A 1 96 ? 0.394 -19.048 -22.225 1.00 42.25 96 PRO A O 1
ATOM 801 N N . GLY A 1 97 ? 2.311 -18.168 -21.429 1.00 52.44 97 GLY A N 1
ATOM 802 C CA . GLY A 1 97 ? 3.271 -18.957 -22.206 1.00 52.44 97 GLY A CA 1
ATOM 803 C C . GLY A 1 97 ? 4.573 -19.224 -21.425 1.00 52.44 97 GLY A C 1
ATOM 804 O O . GLY A 1 97 ? 4.800 -18.630 -20.377 1.00 52.44 97 GLY A O 1
ATOM 805 N N . PRO A 1 98 ? 5.465 -20.115 -21.897 1.00 43.00 98 PRO A N 1
ATOM 806 C CA . PRO A 1 98 ? 6.575 -20.677 -21.107 1.00 43.00 98 PRO A CA 1
ATOM 807 C C . PRO A 1 98 ? 7.733 -19.710 -20.776 1.00 43.00 98 PRO A C 1
ATOM 809 O O . PRO A 1 98 ? 8.755 -20.143 -20.248 1.00 43.00 98 PRO A O 1
ATOM 812 N N . ARG A 1 99 ? 7.612 -18.418 -21.097 1.00 48.44 99 ARG A N 1
ATOM 813 C CA . ARG A 1 99 ? 8.601 -17.370 -20.797 1.00 48.44 99 ARG A CA 1
ATOM 814 C C . ARG A 1 99 ? 7.881 -16.122 -20.294 1.00 48.44 99 ARG A C 1
ATOM 816 O O . ARG A 1 99 ? 7.777 -15.131 -21.006 1.00 48.44 99 ARG A O 1
ATOM 823 N N . PHE A 1 100 ? 7.343 -16.192 -19.083 1.00 54.81 100 PHE A N 1
ATOM 824 C CA . PHE A 1 100 ? 6.766 -15.025 -18.427 1.00 54.81 100 PHE A CA 1
ATOM 825 C C . PHE A 1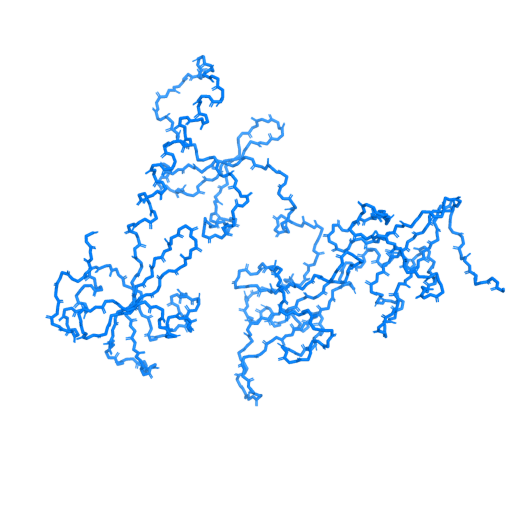 100 ? 7.857 -13.980 -18.168 1.00 54.81 100 PHE A C 1
ATOM 827 O O . PHE A 1 100 ? 8.903 -14.299 -17.605 1.00 54.81 100 PHE A O 1
ATOM 834 N N . ILE A 1 101 ? 7.608 -12.730 -18.558 1.00 54.12 101 ILE A N 1
ATOM 835 C CA . ILE A 1 101 ? 8.380 -11.579 -18.088 1.00 54.12 101 ILE A CA 1
ATOM 836 C C . ILE A 1 101 ? 7.505 -10.893 -17.042 1.00 54.12 101 ILE A C 1
ATOM 838 O O . ILE A 1 101 ? 6.458 -10.332 -17.367 1.00 54.12 101 ILE A O 1
ATOM 842 N N . PHE A 1 102 ? 7.892 -10.986 -15.771 1.00 58.69 102 PHE A N 1
ATOM 843 C CA . PHE A 1 102 ? 7.204 -10.260 -14.709 1.00 58.69 102 PHE A CA 1
ATOM 844 C C . PHE A 1 102 ? 7.465 -8.758 -14.890 1.00 58.69 102 PHE A C 1
ATOM 846 O O . PHE A 1 102 ? 8.598 -8.343 -15.136 1.00 58.69 102 PHE A O 1
ATOM 853 N N . HIS A 1 103 ? 6.440 -7.916 -14.773 1.00 70.88 103 HIS A N 1
ATOM 854 C CA . HIS A 1 103 ? 6.654 -6.472 -14.919 1.00 70.88 103 HIS A CA 1
ATOM 855 C C . HIS A 1 103 ? 6.783 -5.781 -13.566 1.00 70.88 103 HIS A C 1
ATOM 857 O O . HIS A 1 103 ? 7.619 -4.893 -13.377 1.00 70.88 103 HIS A O 1
ATOM 863 N N . SER A 1 104 ? 5.958 -6.193 -12.603 1.00 83.75 104 SER A N 1
ATOM 864 C CA . SER A 1 104 ? 5.934 -5.580 -11.282 1.00 83.75 104 SER A CA 1
ATOM 865 C C . SER A 1 104 ? 5.202 -6.441 -10.259 1.00 83.75 104 SER A C 1
ATOM 867 O O . SER A 1 104 ? 4.386 -7.300 -10.598 1.00 83.75 104 SER A O 1
ATOM 869 N N . VAL A 1 105 ? 5.478 -6.146 -8.992 1.00 89.38 105 VAL A N 1
ATOM 870 C CA . VAL A 1 105 ? 4.635 -6.554 -7.873 1.00 89.38 105 VAL A CA 1
ATOM 871 C C . VAL A 1 105 ? 3.888 -5.331 -7.385 1.00 89.38 105 VAL A C 1
ATOM 873 O O . VAL A 1 105 ? 4.471 -4.257 -7.200 1.00 89.38 105 VAL A O 1
ATOM 876 N N . ILE A 1 106 ? 2.594 -5.509 -7.173 1.00 89.81 106 ILE A N 1
ATOM 877 C CA . ILE A 1 106 ? 1.711 -4.507 -6.610 1.00 89.81 106 ILE A CA 1
ATOM 878 C C . ILE A 1 106 ? 1.368 -4.938 -5.192 1.00 89.81 106 ILE A C 1
ATOM 880 O O . ILE A 1 106 ? 1.038 -6.094 -4.948 1.00 89.81 106 ILE A O 1
ATOM 884 N N . ARG A 1 107 ? 1.444 -4.000 -4.255 1.00 91.44 107 ARG A N 1
ATOM 885 C CA . ARG A 1 107 ? 1.037 -4.169 -2.868 1.00 91.44 107 ARG A CA 1
ATOM 886 C C . ARG A 1 107 ? -0.142 -3.257 -2.566 1.00 91.44 107 ARG A C 1
ATOM 888 O O . ARG A 1 107 ? -0.101 -2.062 -2.860 1.00 91.44 107 ARG A O 1
ATOM 895 N N . ARG A 1 108 ? -1.173 -3.794 -1.923 1.00 89.00 108 ARG A N 1
ATOM 896 C CA . ARG A 1 108 ? -2.330 -3.046 -1.423 1.00 89.00 108 ARG A CA 1
ATOM 897 C C . ARG A 1 108 ? -2.313 -3.049 0.093 1.00 89.00 108 ARG A C 1
ATOM 899 O O . ARG A 1 108 ? -2.211 -4.105 0.706 1.00 89.00 108 ARG A O 1
ATOM 906 N N . ARG A 1 109 ? -2.439 -1.870 0.695 1.00 89.56 109 ARG A N 1
ATOM 907 C CA . ARG A 1 109 ? -2.629 -1.700 2.138 1.00 89.56 109 ARG A CA 1
ATOM 908 C C . ARG A 1 109 ? -3.998 -1.097 2.396 1.00 89.56 109 ARG A C 1
ATOM 910 O O . ARG A 1 109 ? -4.359 -0.087 1.782 1.00 89.56 109 ARG A O 1
ATOM 917 N N . PHE A 1 110 ? -4.748 -1.708 3.304 1.00 86.62 110 PHE A N 1
ATOM 918 C CA . PHE A 1 110 ? -6.027 -1.169 3.746 1.00 86.62 110 PHE A CA 1
ATOM 919 C C . PHE A 1 110 ? -5.816 -0.257 4.952 1.00 86.62 110 PHE A C 1
ATOM 921 O O . PHE A 1 110 ? -5.146 -0.616 5.918 1.00 86.62 110 PHE A O 1
ATOM 928 N N . SER A 1 111 ? -6.368 0.948 4.866 1.00 87.38 111 SER A N 1
ATOM 929 C CA . SER A 1 111 ? -6.538 1.874 5.982 1.00 87.38 111 SER A CA 1
ATOM 930 C C . SER A 1 111 ? -7.952 2.445 5.891 1.00 87.38 111 SER A C 1
ATOM 932 O O . SER A 1 111 ? -8.469 2.623 4.783 1.00 87.38 111 SER A O 1
ATOM 934 N N . PRO A 1 112 ? -8.586 2.805 7.015 1.00 90.44 112 PRO A N 1
ATOM 935 C CA . PRO A 1 112 ? -9.780 3.647 7.002 1.00 90.44 112 PRO A CA 1
ATOM 936 C C . PRO A 1 112 ? -9.606 4.960 6.230 1.00 90.44 112 PRO A C 1
ATOM 938 O O . PRO A 1 112 ? -10.576 5.484 5.696 1.00 90.44 112 PRO A O 1
ATOM 941 N N . GLU A 1 113 ? -8.374 5.462 6.112 1.00 87.62 113 GLU A N 1
ATOM 942 C CA . GLU A 1 113 ? -8.021 6.651 5.314 1.00 87.62 113 GLU A CA 1
ATOM 943 C C . GLU A 1 113 ? -8.093 6.422 3.797 1.00 87.62 113 GLU A C 1
ATOM 945 O O . GLU A 1 113 ? -7.854 7.339 3.012 1.00 87.62 113 GLU A O 1
ATOM 950 N N . GLY A 1 114 ? -8.397 5.195 3.383 1.00 85.06 114 GLY A N 1
ATOM 951 C CA . GLY A 1 114 ? -8.445 4.766 2.001 1.00 85.06 114 GLY A CA 1
ATOM 952 C C . GLY A 1 114 ? -7.471 3.631 1.724 1.00 85.06 114 GLY A C 1
ATOM 953 O O . GLY A 1 114 ? -6.597 3.272 2.516 1.00 85.06 114 GLY A O 1
ATOM 954 N N . VAL A 1 115 ? -7.634 3.052 0.544 1.00 79.75 115 VAL A N 1
ATOM 955 C CA . VAL A 1 115 ? -6.741 2.017 0.043 1.00 79.75 115 VAL A CA 1
ATOM 956 C C . VAL A 1 115 ? -5.488 2.681 -0.519 1.00 79.75 115 VAL A C 1
ATOM 958 O O . VAL A 1 115 ? -5.577 3.547 -1.390 1.00 79.75 115 VAL A O 1
ATOM 961 N N . LYS A 1 116 ? -4.314 2.236 -0.069 1.00 81.31 116 LYS A N 1
ATOM 962 C CA . LYS A 1 116 ? -3.048 2.577 -0.722 1.00 81.31 116 LYS A CA 1
ATOM 963 C C . LYS A 1 116 ? -2.579 1.413 -1.571 1.00 81.31 116 LYS A C 1
ATOM 965 O O . LYS A 1 116 ? -2.167 0.382 -1.046 1.00 81.31 116 LYS A O 1
ATOM 970 N N . CYS A 1 117 ? -2.631 1.613 -2.879 1.00 84.44 117 CYS A N 1
ATOM 971 C CA . CYS A 1 117 ? -2.027 0.718 -3.850 1.00 84.44 117 CYS A CA 1
ATOM 972 C C . CYS A 1 117 ? -0.650 1.265 -4.209 1.00 84.44 117 CYS A C 1
ATOM 974 O O . CYS A 1 117 ? -0.498 2.446 -4.529 1.00 84.44 117 CYS A O 1
ATOM 976 N N . GLU A 1 118 ? 0.356 0.411 -4.124 1.00 87.19 118 GLU A N 1
ATOM 977 C CA . GLU A 1 118 ? 1.748 0.739 -4.383 1.00 87.19 118 GLU A CA 1
ATOM 978 C C . GLU A 1 118 ? 2.311 -0.293 -5.346 1.00 87.19 118 GLU A C 1
ATOM 980 O O . GLU A 1 118 ? 2.080 -1.480 -5.163 1.00 87.19 118 GLU A O 1
ATOM 985 N N . PHE A 1 119 ? 3.069 0.122 -6.351 1.00 86.50 119 PHE A N 1
ATOM 986 C CA . PHE A 1 119 ? 3.812 -0.816 -7.189 1.00 86.50 119 PHE A CA 1
ATOM 987 C C . PHE A 1 119 ? 5.302 -0.698 -6.899 1.00 86.50 119 PHE A C 1
ATOM 989 O O . PHE A 1 119 ? 5.806 0.390 -6.595 1.00 86.50 119 PHE A O 1
ATOM 996 N N . SER A 1 120 ? 6.000 -1.823 -6.992 1.00 84.25 120 SER A N 1
ATOM 997 C CA . SER A 1 120 ? 7.454 -1.849 -6.961 1.00 84.25 120 SER A CA 1
ATOM 998 C C . SER A 1 120 ? 7.986 -1.359 -8.301 1.00 84.25 120 SER A C 1
ATOM 1000 O O . SER A 1 120 ? 7.729 -1.958 -9.348 1.00 84.25 120 SER A O 1
ATOM 1002 N N . ASN A 1 121 ? 8.701 -0.237 -8.280 1.00 77.44 121 ASN A N 1
ATOM 1003 C CA . ASN A 1 121 ? 9.330 0.297 -9.478 1.00 77.44 121 ASN A CA 1
ATOM 1004 C C . ASN A 1 121 ? 10.679 -0.388 -9.772 1.00 77.44 121 ASN A C 1
ATOM 1006 O O . ASN A 1 121 ? 11.158 -1.261 -9.046 1.00 77.44 121 ASN A O 1
ATOM 1010 N N . SER A 1 122 ? 11.340 0.034 -10.849 1.00 72.56 122 SER A N 1
ATOM 1011 C CA . SER A 1 122 ? 12.627 -0.521 -11.276 1.00 72.56 122 SER A CA 1
ATOM 1012 C C . SER A 1 122 ? 13.805 -0.230 -10.322 1.00 72.56 122 SER A C 1
ATOM 1014 O O . SER A 1 122 ? 14.896 -0.758 -10.548 1.00 72.56 122 SER A O 1
ATOM 1016 N N . HIS A 1 123 ? 13.581 0.541 -9.250 1.00 68.56 123 HIS A N 1
ATOM 1017 C CA . HIS A 1 123 ? 14.550 0.936 -8.220 1.00 68.56 123 HIS A CA 1
ATOM 1018 C C . HIS A 1 123 ? 14.217 0.395 -6.821 1.00 68.56 123 HIS A C 1
ATOM 1020 O O . HIS A 1 123 ? 14.766 0.894 -5.843 1.00 68.56 123 HIS A O 1
ATOM 1026 N N . LEU A 1 124 ? 13.331 -0.602 -6.700 1.00 70.62 124 LEU A N 1
ATOM 1027 C CA . LEU A 1 124 ? 12.924 -1.182 -5.406 1.00 70.62 124 LEU A CA 1
ATOM 1028 C C . LEU A 1 124 ? 12.167 -0.222 -4.486 1.00 70.62 124 LEU A C 1
ATOM 1030 O O . LEU A 1 124 ? 12.044 -0.471 -3.288 1.00 70.62 124 LEU A O 1
ATOM 1034 N N . LEU A 1 125 ? 11.644 0.872 -5.036 1.00 79.38 125 LEU A N 1
ATOM 1035 C CA . LEU A 1 125 ? 10.816 1.798 -4.283 1.00 79.38 125 LEU A CA 1
ATOM 1036 C C . LEU A 1 125 ? 9.347 1.487 -4.544 1.00 79.38 125 LEU A C 1
ATOM 1038 O O . LEU A 1 125 ? 8.909 1.356 -5.691 1.00 79.38 125 LEU A O 1
ATOM 1042 N N . TRP A 1 126 ? 8.583 1.437 -3.460 1.00 83.69 126 TRP A N 1
ATOM 1043 C CA . TRP A 1 126 ? 7.131 1.376 -3.499 1.00 83.69 126 TRP A CA 1
ATOM 1044 C C . TRP A 1 126 ? 6.586 2.762 -3.854 1.00 83.69 126 TRP A C 1
ATOM 1046 O O . TRP A 1 126 ? 6.712 3.705 -3.072 1.00 83.69 126 TRP A O 1
ATOM 1056 N N . LYS A 1 127 ? 6.001 2.904 -5.047 1.00 81.00 127 LYS A N 1
ATOM 1057 C CA . LYS A 1 127 ? 5.359 4.150 -5.487 1.00 81.00 127 LYS A CA 1
ATOM 1058 C C . LYS A 1 127 ? 3.850 4.005 -5.444 1.00 81.00 127 LYS A C 1
ATOM 1060 O O . LYS A 1 127 ? 3.312 3.021 -5.946 1.00 81.00 127 LYS A O 1
ATOM 1065 N N . GLN A 1 128 ? 3.169 5.006 -4.888 1.00 80.00 128 GLN A N 1
ATOM 1066 C CA . GLN A 1 128 ? 1.712 5.051 -4.906 1.00 80.00 128 GLN A CA 1
ATOM 1067 C C . GLN A 1 128 ? 1.207 5.050 -6.353 1.00 80.00 128 GLN A C 1
ATOM 1069 O O . GLN A 1 128 ? 1.710 5.784 -7.203 1.00 80.00 128 GLN A O 1
ATOM 1074 N N . THR A 1 129 ? 0.192 4.239 -6.618 1.00 75.56 129 THR A N 1
ATOM 1075 C CA . THR A 1 129 ? -0.476 4.157 -7.911 1.00 75.56 129 THR A CA 1
ATOM 1076 C C . THR A 1 129 ? -1.985 4.239 -7.749 1.00 75.56 129 THR A C 1
ATOM 1078 O O . THR A 1 129 ? -2.547 3.841 -6.729 1.00 75.56 129 THR A O 1
ATOM 1081 N N . ARG A 1 130 ? -2.646 4.777 -8.776 1.00 66.19 130 ARG A N 1
ATOM 1082 C CA . ARG A 1 130 ? -4.110 4.799 -8.898 1.00 66.19 130 ARG A CA 1
ATOM 1083 C C . ARG A 1 130 ? -4.658 3.572 -9.637 1.00 66.19 130 ARG A C 1
ATOM 1085 O O . ARG A 1 130 ? -5.864 3.447 -9.756 1.00 66.19 130 ARG A O 1
ATOM 1092 N N . ILE A 1 131 ? -3.790 2.683 -10.128 1.00 58.25 131 ILE A N 1
ATOM 1093 C CA . ILE A 1 131 ? -4.129 1.620 -11.095 1.00 58.25 131 ILE A CA 1
ATOM 1094 C C . ILE A 1 131 ? -5.039 0.511 -10.515 1.00 58.25 131 ILE A C 1
ATOM 1096 O O . ILE A 1 131 ? -5.608 -0.245 -11.281 1.00 58.25 131 ILE A O 1
ATOM 1100 N N . LEU A 1 132 ? -5.247 0.440 -9.194 1.00 56.84 132 LEU A N 1
ATOM 1101 C CA . LEU A 1 132 ? -6.080 -0.588 -8.539 1.00 56.84 132 LEU A CA 1
ATOM 1102 C C . LEU A 1 132 ? -7.304 -0.006 -7.800 1.00 56.84 132 LEU A C 1
ATOM 1104 O O . LEU A 1 132 ? -7.648 -0.449 -6.703 1.00 56.84 132 LEU A O 1
ATOM 1108 N N . THR A 1 133 ? -7.914 1.063 -8.316 1.00 49.47 133 THR A N 1
ATOM 1109 C CA . THR A 1 133 ? -9.107 1.652 -7.674 1.00 49.47 133 THR A CA 1
ATOM 1110 C C . THR A 1 133 ? -10.405 0.895 -7.955 1.00 49.47 133 THR A C 1
ATOM 1112 O O . THR A 1 133 ? -11.416 1.195 -7.328 1.00 49.47 133 THR A O 1
ATOM 1115 N N . ASP A 1 134 ? -10.403 -0.074 -8.864 1.00 49.94 134 ASP A N 1
ATOM 1116 C CA . ASP A 1 134 ? -11.508 -0.996 -9.093 1.00 49.94 134 ASP A CA 1
ATOM 1117 C C . ASP A 1 134 ? -11.509 -2.118 -8.042 1.00 49.94 134 ASP A C 1
ATOM 1119 O O . ASP A 1 134 ? -10.519 -2.814 -7.812 1.00 49.94 134 ASP A O 1
ATOM 1123 N N . GLU A 1 135 ? -12.649 -2.275 -7.363 1.00 51.53 135 GLU A N 1
ATOM 1124 C CA . GLU A 1 135 ? -12.820 -3.124 -6.175 1.00 51.53 135 GLU A CA 1
ATOM 1125 C C . GLU A 1 135 ? -12.472 -4.603 -6.403 1.00 51.53 135 GLU A C 1
ATOM 1127 O O . GLU A 1 135 ? -12.161 -5.301 -5.439 1.00 51.53 135 GLU A O 1
ATOM 1132 N N . ALA A 1 136 ? -12.451 -5.059 -7.656 1.00 51.28 136 ALA A N 1
ATOM 1133 C CA . ALA A 1 136 ? -12.228 -6.454 -8.002 1.00 51.28 136 ALA A CA 1
ATOM 1134 C C . ALA A 1 136 ? -10.746 -6.834 -8.183 1.00 51.28 136 ALA A C 1
ATOM 1136 O O . ALA A 1 136 ? -10.414 -8.010 -8.074 1.00 51.28 136 ALA A O 1
ATOM 1137 N N . GLY A 1 137 ? -9.843 -5.889 -8.491 1.00 51.38 137 GLY A N 1
ATOM 1138 C CA . GLY A 1 137 ? -8.468 -6.232 -8.902 1.00 51.38 137 GLY A CA 1
ATOM 1139 C C . GLY A 1 137 ? -8.393 -7.190 -10.109 1.00 51.38 137 GLY A C 1
ATOM 1140 O O . GLY A 1 137 ? -7.325 -7.717 -10.422 1.00 51.38 137 GLY A O 1
ATOM 1141 N N . GLU A 1 138 ? -9.523 -7.431 -10.780 1.00 54.56 138 GLU A N 1
ATOM 1142 C CA . GLU A 1 138 ? -9.658 -8.338 -11.909 1.00 54.56 138 GLU A CA 1
ATOM 1143 C C . GLU A 1 138 ? -8.981 -7.705 -13.128 1.00 54.56 138 GLU A C 1
ATOM 1145 O O . GLU A 1 138 ? -9.395 -6.655 -13.611 1.00 54.56 138 GLU A O 1
ATOM 1150 N N . GLY A 1 139 ? -7.914 -8.341 -13.616 1.00 62.53 139 GLY A N 1
ATOM 1151 C CA . GLY A 1 139 ? -7.298 -8.013 -14.907 1.00 62.53 139 GLY A CA 1
ATOM 1152 C C . GLY A 1 139 ? -5.856 -7.504 -14.870 1.00 62.53 139 GLY A C 1
ATOM 1153 O O . GLY A 1 139 ? -5.225 -7.464 -15.921 1.00 62.53 139 GLY A O 1
ATOM 1154 N N . TRP A 1 140 ? -5.295 -7.172 -13.702 1.00 67.38 140 TRP A N 1
ATOM 1155 C CA . TRP A 1 140 ? -3.943 -6.582 -13.625 1.00 67.38 140 TRP A CA 1
ATOM 1156 C C . TRP A 1 140 ? -2.861 -7.506 -13.069 1.00 67.38 140 TRP A C 1
ATOM 1158 O O . TRP A 1 140 ? -1.671 -7.217 -13.216 1.00 67.38 140 TRP A O 1
ATOM 1168 N N . GLY A 1 141 ? -3.245 -8.617 -12.445 1.00 78.94 141 GLY A N 1
ATOM 1169 C CA . GLY A 1 141 ? -2.301 -9.576 -11.893 1.00 78.94 141 GLY A CA 1
ATOM 1170 C C . GLY A 1 141 ? -2.976 -10.733 -11.173 1.00 78.94 141 GLY A C 1
ATOM 1171 O O . GLY A 1 141 ? -4.188 -10.742 -10.968 1.00 78.94 141 GLY A O 1
ATOM 1172 N N . ILE A 1 142 ? -2.167 -11.708 -10.779 1.00 86.88 142 ILE A N 1
ATOM 1173 C CA . ILE A 1 142 ? -2.599 -12.841 -9.960 1.00 86.88 142 ILE A CA 1
ATOM 1174 C C . ILE A 1 142 ? -2.309 -12.477 -8.506 1.00 86.88 142 ILE A C 1
ATOM 1176 O O . ILE A 1 142 ? -1.203 -12.026 -8.197 1.00 86.88 142 ILE A O 1
ATOM 1180 N N . GLN A 1 143 ? -3.302 -12.632 -7.627 1.00 89.31 143 GLN A N 1
ATOM 1181 C CA . GLN A 1 143 ? -3.082 -12.473 -6.192 1.00 89.31 143 GLN A CA 1
ATOM 1182 C C . GLN A 1 143 ? -2.035 -13.494 -5.742 1.00 89.31 143 GLN A C 1
ATOM 1184 O O . GLN A 1 143 ? -2.160 -14.678 -6.045 1.00 89.31 143 GLN A O 1
ATOM 1189 N N . ALA A 1 144 ? -1.018 -13.023 -5.034 1.00 90.62 144 ALA A N 1
ATOM 1190 C CA . ALA A 1 144 ? 0.115 -13.828 -4.610 1.00 90.62 144 ALA A CA 1
ATOM 1191 C C . ALA A 1 144 ? 0.251 -13.793 -3.089 1.00 90.62 144 ALA A C 1
ATOM 1193 O O . ALA A 1 144 ? -0.106 -12.805 -2.430 1.00 90.62 144 ALA A O 1
ATOM 1194 N N . ALA A 1 145 ? 0.802 -14.863 -2.524 1.00 91.81 145 ALA A N 1
ATOM 1195 C CA . ALA A 1 145 ? 1.321 -14.809 -1.166 1.00 91.81 145 ALA A CA 1
ATOM 1196 C C . ALA A 1 145 ? 2.475 -13.794 -1.087 1.00 91.81 145 ALA A C 1
ATOM 1198 O O . ALA A 1 145 ? 3.106 -13.451 -2.089 1.00 91.81 145 ALA A O 1
ATOM 1199 N N . ARG A 1 146 ? 2.780 -13.309 0.120 1.00 91.69 146 ARG A N 1
ATOM 1200 C CA . ARG A 1 146 ? 3.907 -12.387 0.322 1.00 91.69 146 ARG A CA 1
ATOM 1201 C C . ARG A 1 146 ? 5.217 -13.025 -0.130 1.00 91.69 146 ARG A C 1
ATOM 1203 O O . ARG A 1 146 ? 6.018 -12.365 -0.774 1.00 91.69 146 ARG A O 1
ATOM 1210 N N . GLU A 1 147 ? 5.424 -14.287 0.224 1.00 91.81 147 GLU A N 1
ATOM 1211 C CA . GLU A 1 147 ? 6.632 -15.046 -0.091 1.00 91.81 147 GLU A CA 1
ATOM 1212 C C . GLU A 1 147 ? 6.812 -15.177 -1.609 1.00 91.81 147 GLU A C 1
ATOM 1214 O O . GLU A 1 147 ? 7.898 -14.919 -2.113 1.00 91.81 147 GLU A O 1
ATOM 1219 N N . GLU A 1 148 ? 5.731 -15.464 -2.337 1.00 91.06 148 GLU A N 1
ATOM 1220 C CA . GLU A 1 148 ? 5.718 -15.506 -3.807 1.00 91.06 148 GLU A CA 1
ATOM 1221 C C . GLU A 1 148 ? 6.008 -14.123 -4.410 1.00 91.06 148 GLU A C 1
ATOM 1223 O O . GLU A 1 148 ? 6.775 -13.988 -5.359 1.00 91.06 148 GLU A O 1
ATOM 1228 N N . ALA A 1 149 ? 5.424 -13.065 -3.845 1.00 91.06 149 ALA A N 1
ATOM 1229 C CA . ALA A 1 149 ? 5.683 -11.698 -4.276 1.00 91.06 149 ALA A CA 1
ATOM 1230 C C . ALA A 1 149 ? 7.144 -11.276 -4.029 1.00 91.06 149 ALA A C 1
ATOM 1232 O O . ALA A 1 149 ? 7.730 -10.568 -4.849 1.00 91.06 149 ALA A O 1
ATOM 1233 N N . ASP A 1 150 ? 7.739 -11.709 -2.917 1.00 91.00 150 ASP A N 1
ATOM 1234 C CA . ASP A 1 150 ? 9.145 -11.460 -2.600 1.00 91.00 150 ASP A CA 1
ATOM 1235 C C . ASP A 1 150 ? 10.081 -12.251 -3.517 1.00 91.00 150 ASP A C 1
ATOM 1237 O O . ASP A 1 150 ? 11.062 -11.692 -3.999 1.00 91.00 150 ASP A O 1
ATOM 1241 N N . GLU A 1 151 ? 9.739 -13.502 -3.834 1.00 90.06 151 GLU A N 1
ATOM 1242 C CA . GLU A 1 151 ? 10.455 -14.331 -4.806 1.00 90.06 151 GLU A CA 1
ATOM 1243 C C . GLU A 1 151 ? 10.450 -13.683 -6.194 1.00 90.06 151 GLU A C 1
ATOM 1245 O O . GLU A 1 151 ? 11.512 -13.474 -6.777 1.00 90.06 151 GLU A O 1
ATOM 1250 N N . VAL A 1 152 ? 9.289 -13.236 -6.682 1.00 88.12 152 VAL A N 1
ATOM 1251 C CA . VAL A 1 152 ? 9.193 -12.515 -7.963 1.00 88.12 152 VAL A CA 1
ATOM 1252 C C . VAL A 1 152 ? 10.024 -11.233 -7.946 1.00 88.12 152 VAL A C 1
ATOM 1254 O O . VAL A 1 152 ? 10.705 -10.906 -8.920 1.00 88.12 152 VAL A O 1
ATOM 1257 N N . LEU A 1 153 ? 9.996 -10.479 -6.847 1.00 87.06 153 LEU A N 1
ATOM 1258 C CA . LEU A 1 153 ? 10.829 -9.286 -6.710 1.00 87.06 153 LEU A CA 1
ATOM 1259 C C . LEU A 1 153 ? 12.321 -9.626 -6.660 1.00 87.06 153 LEU A C 1
ATOM 1261 O O . LEU A 1 153 ? 13.126 -8.888 -7.235 1.00 87.06 153 LEU A O 1
ATOM 1265 N N . HIS A 1 154 ? 12.692 -10.739 -6.033 1.00 87.75 154 HIS A N 1
ATOM 1266 C CA . HIS 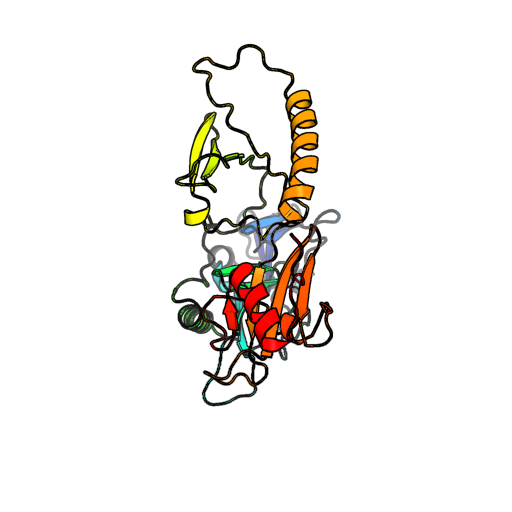A 1 154 ? 14.058 -11.236 -6.013 1.00 87.75 154 HIS A CA 1
ATOM 1267 C C . HIS A 1 154 ? 14.530 -11.630 -7.414 1.00 87.75 154 HIS A C 1
ATOM 1269 O O . HIS A 1 154 ? 15.604 -11.193 -7.820 1.00 87.75 154 HIS A O 1
ATOM 1275 N N . GLU A 1 155 ? 13.723 -12.356 -8.185 1.00 84.75 155 GLU A N 1
ATOM 1276 C CA . GLU A 1 155 ? 14.035 -12.702 -9.576 1.00 84.75 155 GLU A CA 1
ATOM 1277 C C . GLU A 1 155 ? 14.160 -11.455 -10.457 1.00 84.75 155 GLU A C 1
ATOM 1279 O O . GLU A 1 155 ? 15.113 -11.309 -11.223 1.00 84.75 155 GLU A O 1
ATOM 1284 N N . LEU A 1 156 ? 13.228 -10.510 -10.315 1.00 82.25 156 LEU A N 1
ATOM 1285 C CA . LEU A 1 156 ? 13.203 -9.302 -11.133 1.00 82.25 156 LEU A CA 1
ATOM 1286 C C . LEU A 1 156 ? 14.302 -8.300 -10.812 1.00 82.25 156 LEU A C 1
ATOM 1288 O O . LEU A 1 156 ? 14.669 -7.496 -11.675 1.00 82.25 156 LEU A O 1
ATOM 1292 N N . LYS A 1 157 ? 14.735 -8.245 -9.554 1.00 80.81 157 LYS A N 1
ATOM 1293 C CA . LYS A 1 157 ? 15.527 -7.123 -9.036 1.00 80.81 157 LYS A CA 1
ATOM 1294 C C . LYS A 1 157 ? 16.771 -7.556 -8.262 1.00 80.81 157 LYS A C 1
ATOM 1296 O O . LYS A 1 157 ? 17.522 -6.697 -7.801 1.00 80.81 157 LYS A O 1
ATOM 1301 N N . GLY A 1 158 ? 17.003 -8.857 -8.114 1.00 83.44 158 GLY A N 1
ATOM 1302 C CA . GLY A 1 158 ? 18.191 -9.435 -7.490 1.00 83.44 158 GLY A CA 1
ATOM 1303 C C . GLY A 1 158 ? 18.293 -9.237 -5.977 1.00 83.44 158 GLY A C 1
ATOM 1304 O O . GLY A 1 158 ? 19.387 -9.368 -5.433 1.00 83.44 158 GLY A O 1
ATOM 1305 N N . ARG A 1 159 ? 17.203 -8.890 -5.272 1.00 78.00 159 ARG A N 1
ATOM 1306 C CA . ARG A 1 159 ? 17.222 -8.671 -3.812 1.00 78.00 159 ARG A CA 1
ATOM 1307 C C . ARG A 1 159 ? 16.021 -9.318 -3.115 1.00 78.00 159 ARG A C 1
ATOM 1309 O O . ARG A 1 159 ? 14.908 -9.056 -3.543 1.00 78.00 159 ARG A O 1
ATOM 1316 N N . PRO A 1 160 ? 16.225 -10.149 -2.083 1.00 83.81 160 PRO A N 1
ATOM 1317 C CA . PRO A 1 160 ? 15.132 -10.630 -1.243 1.00 83.81 160 PRO A CA 1
ATOM 1318 C C . PRO A 1 160 ? 14.718 -9.559 -0.219 1.00 83.81 160 PRO A C 1
ATOM 1320 O O . PRO A 1 160 ? 15.447 -8.587 0.001 1.00 83.81 160 PRO A O 1
ATOM 1323 N N . GLY A 1 161 ? 13.565 -9.743 0.424 1.00 84.75 161 GLY A N 1
ATOM 1324 C CA . GLY A 1 161 ? 13.076 -8.910 1.528 1.00 84.75 161 GLY A CA 1
ATOM 1325 C C . GLY A 1 161 ? 12.496 -7.555 1.113 1.00 84.75 161 GLY A C 1
ATOM 1326 O O . GLY A 1 161 ? 12.285 -6.687 1.957 1.00 84.75 161 GLY A O 1
ATOM 1327 N N . ILE A 1 162 ? 12.217 -7.328 -0.173 1.00 84.06 162 ILE A N 1
ATOM 1328 C CA . ILE A 1 162 ? 11.665 -6.047 -0.665 1.00 84.06 162 ILE A CA 1
ATOM 1329 C C . ILE A 1 162 ? 10.220 -5.843 -0.179 1.00 84.06 162 ILE A C 1
ATOM 1331 O O . ILE A 1 162 ? 9.738 -4.709 -0.055 1.00 84.06 162 ILE A O 1
ATOM 1335 N N . THR A 1 163 ? 9.517 -6.939 0.105 1.00 87.00 163 THR A N 1
ATOM 1336 C CA . THR A 1 163 ? 8.161 -6.908 0.666 1.00 87.00 163 THR A CA 1
ATOM 1337 C C . THR A 1 163 ? 8.130 -6.497 2.144 1.00 87.00 163 THR A C 1
ATOM 1339 O O . THR A 1 163 ? 7.068 -6.125 2.654 1.00 87.00 163 THR A O 1
ATOM 1342 N N . GLU A 1 164 ? 9.276 -6.467 2.836 1.00 86.56 164 GLU A N 1
ATOM 1343 C CA . GLU A 1 164 ? 9.337 -6.074 4.241 1.00 86.56 164 GLU A CA 1
ATOM 1344 C C . GLU A 1 164 ? 8.902 -4.609 4.456 1.00 86.56 164 GLU A C 1
ATOM 1346 O O . GLU A 1 164 ? 9.401 -3.644 3.882 1.00 86.56 164 GLU A O 1
ATOM 1351 N N . LEU A 1 165 ? 7.938 -4.447 5.352 1.00 78.50 165 LEU A N 1
ATOM 1352 C CA . LEU A 1 165 ? 7.410 -3.201 5.891 1.00 78.50 165 LEU A CA 1
ATOM 1353 C C . LEU A 1 165 ? 8.155 -2.983 7.200 1.00 78.50 165 LEU A C 1
ATOM 1355 O O . LEU A 1 165 ? 7.625 -3.241 8.281 1.00 78.50 165 LEU A O 1
ATOM 1359 N N . GLY A 1 166 ? 9.421 -2.586 7.090 1.00 60.47 166 GLY A N 1
ATOM 1360 C CA . GLY A 1 166 ? 10.220 -2.240 8.259 1.00 60.47 166 GLY A CA 1
ATOM 1361 C C . GLY A 1 166 ? 9.621 -1.068 9.044 1.00 60.47 166 GLY A C 1
ATOM 1362 O O . GLY A 1 166 ? 8.707 -0.370 8.586 1.00 60.47 166 GLY A O 1
ATOM 1363 N N . GLU A 1 167 ? 10.172 -0.819 10.232 1.00 45.94 167 GLU A N 1
ATOM 1364 C CA . GLU A 1 167 ? 9.910 0.372 11.043 1.00 45.94 167 GLU A CA 1
ATOM 1365 C C . GLU A 1 167 ? 10.371 1.649 10.348 1.00 45.94 167 GLU A C 1
ATOM 1367 O O . GLU A 1 167 ? 11.347 2.246 10.774 1.00 45.94 167 GLU A O 1
ATOM 1372 N N . SER A 1 168 ? 9.716 2.080 9.262 1.00 41.62 168 SER A N 1
ATOM 1373 C CA . SER A 1 168 ? 10.115 3.293 8.533 1.00 41.62 168 SER A CA 1
ATOM 1374 C C . SER A 1 168 ? 11.644 3.388 8.440 1.00 41.62 168 SER A C 1
ATOM 1376 O O . SER A 1 168 ? 12.257 4.340 8.930 1.00 41.62 168 SER A O 1
ATOM 1378 N N . GLY A 1 169 ? 12.268 2.327 7.911 1.00 33.91 169 GLY A N 1
ATOM 1379 C CA . GLY A 1 169 ? 13.698 2.341 7.632 1.00 33.91 169 GLY A CA 1
ATOM 1380 C C . GLY A 1 169 ? 14.034 3.568 6.775 1.00 33.91 169 GLY A C 1
ATOM 1381 O O . GLY A 1 169 ? 13.124 4.167 6.193 1.00 33.91 169 GLY A O 1
ATOM 1382 N N . PRO A 1 170 ? 15.310 3.960 6.661 1.00 35.69 170 PRO A N 1
ATOM 1383 C CA . PRO A 1 170 ? 15.745 5.205 6.008 1.00 35.69 170 PRO A CA 1
ATOM 1384 C C . PRO A 1 170 ? 15.241 5.424 4.563 1.00 35.69 170 PRO A C 1
ATOM 1386 O O . PRO A 1 170 ? 15.424 6.508 4.019 1.00 35.69 170 PRO A O 1
ATOM 1389 N N . HIS A 1 171 ? 14.572 4.437 3.959 1.00 38.38 171 HIS A N 1
ATOM 1390 C CA . HIS A 1 171 ? 14.015 4.460 2.606 1.00 38.38 171 HIS A CA 1
ATOM 1391 C C . HIS A 1 171 ? 12.478 4.416 2.529 1.00 38.38 171 HIS A C 1
ATOM 1393 O O . HIS A 1 171 ? 11.927 4.444 1.431 1.00 38.38 171 HIS A O 1
ATOM 1399 N N . SER A 1 172 ? 11.759 4.384 3.657 1.00 35.53 172 SER A N 1
ATOM 1400 C CA . SER A 1 172 ? 10.344 4.765 3.645 1.00 35.53 172 SER A CA 1
ATOM 1401 C C . SER A 1 172 ? 10.312 6.286 3.521 1.00 35.53 172 SER A C 1
ATOM 1403 O O . SER A 1 172 ? 10.927 6.939 4.368 1.00 35.53 172 SER A O 1
ATOM 1405 N N . PRO A 1 173 ? 9.638 6.881 2.518 1.00 35.72 173 PRO A N 1
ATOM 1406 C CA . PRO A 1 173 ? 9.474 8.321 2.487 1.00 35.72 173 PRO A CA 1
ATOM 1407 C C . PRO A 1 173 ? 8.701 8.684 3.751 1.00 35.72 173 PRO A C 1
ATOM 1409 O O . PRO A 1 173 ? 7.492 8.468 3.853 1.00 35.72 173 PRO A O 1
ATOM 1412 N N . ARG A 1 174 ? 9.418 9.190 4.759 1.00 31.69 174 ARG A N 1
ATOM 1413 C CA . ARG A 1 174 ? 8.787 10.008 5.784 1.00 31.69 174 ARG A CA 1
ATOM 1414 C C . ARG A 1 174 ? 8.023 11.090 5.011 1.00 31.69 174 ARG A C 1
ATOM 1416 O O . ARG A 1 174 ? 8.509 11.511 3.954 1.00 31.69 174 ARG A O 1
ATOM 1423 N N . PRO A 1 175 ? 6.863 11.564 5.490 1.00 33.59 175 PRO A N 1
ATOM 1424 C CA . PRO A 1 175 ? 6.435 12.896 5.087 1.00 33.59 175 PRO A CA 1
ATOM 1425 C C . PRO A 1 175 ? 7.672 13.773 5.284 1.00 33.59 175 PRO A C 1
ATOM 1427 O O . PRO A 1 175 ? 8.253 13.756 6.370 1.00 33.59 175 PRO A O 1
ATOM 1430 N N . PHE A 1 176 ? 8.199 14.353 4.207 1.00 37.53 176 PHE A N 1
ATOM 1431 C CA . PHE A 1 176 ? 9.422 15.131 4.283 1.00 37.53 176 PHE A CA 1
ATOM 1432 C C . PHE A 1 176 ? 9.095 16.362 5.124 1.00 37.53 176 PHE A C 1
ATOM 1434 O O . PHE A 1 176 ? 8.628 17.371 4.603 1.00 37.53 176 PHE A O 1
ATOM 1441 N N . ASP A 1 177 ? 9.300 16.262 6.435 1.00 33.88 177 ASP A N 1
ATOM 1442 C CA . ASP A 1 177 ? 9.305 17.395 7.343 1.00 33.88 177 ASP A CA 1
ATOM 1443 C C . ASP A 1 177 ? 10.489 18.272 6.933 1.00 33.88 177 ASP A C 1
ATOM 1445 O O . ASP A 1 177 ? 11.612 18.059 7.372 1.00 33.88 177 ASP A O 1
ATOM 1449 N N . SER A 1 178 ? 10.249 19.187 5.990 1.00 36.12 178 SER A N 1
ATOM 1450 C CA . SER A 1 178 ? 11.074 20.343 5.616 1.00 36.12 178 SER A CA 1
ATOM 1451 C C . SER A 1 178 ? 12.580 20.220 5.915 1.00 36.12 178 SER A C 1
ATOM 1453 O O . SER A 1 178 ? 13.138 21.024 6.664 1.00 36.12 178 SER A O 1
ATOM 1455 N N . PHE A 1 179 ? 13.264 19.224 5.351 1.00 39.44 179 PHE A N 1
ATOM 1456 C CA . PHE A 1 179 ? 14.721 19.154 5.444 1.00 39.44 179 PHE A CA 1
ATOM 1457 C C . PHE A 1 179 ? 15.334 20.094 4.400 1.00 39.44 179 PHE A C 1
ATOM 1459 O O . PHE A 1 179 ? 14.979 20.046 3.223 1.00 39.44 179 PHE A O 1
ATOM 1466 N N . ARG A 1 180 ? 16.259 20.961 4.829 1.00 48.78 180 ARG A N 1
ATOM 1467 C CA . ARG A 1 180 ? 17.052 21.812 3.931 1.00 48.78 180 ARG A CA 1
ATOM 1468 C C . ARG A 1 180 ? 18.315 21.048 3.537 1.00 48.78 180 ARG A C 1
ATOM 1470 O O . ARG A 1 180 ? 19.172 20.816 4.388 1.00 48.78 180 ARG A O 1
ATOM 1477 N N . TYR A 1 181 ? 18.415 20.661 2.271 1.00 48.34 181 TYR A N 1
ATOM 1478 C CA . TYR A 1 181 ? 19.622 20.071 1.692 1.00 48.34 181 TYR A CA 1
ATOM 1479 C C . TYR A 1 181 ? 20.297 21.073 0.762 1.00 48.34 181 TYR A C 1
ATOM 1481 O O . TYR A 1 181 ? 19.613 21.857 0.100 1.00 48.34 181 TYR A O 1
ATOM 1489 N N . PHE A 1 182 ? 21.625 21.011 0.703 1.00 51.62 182 PHE A N 1
ATOM 1490 C CA . PHE A 1 182 ? 22.446 21.802 -0.207 1.00 51.62 182 PHE A CA 1
ATOM 1491 C C . PHE A 1 182 ? 23.185 20.858 -1.151 1.00 51.62 182 PHE A C 1
ATOM 1493 O O . PHE A 1 182 ? 23.865 19.946 -0.689 1.00 51.62 182 PHE A O 1
ATOM 1500 N N . ILE A 1 183 ? 23.042 21.078 -2.456 1.00 51.62 183 ILE A N 1
ATOM 1501 C CA . ILE A 1 183 ? 23.837 20.398 -3.486 1.00 51.62 183 ILE A CA 1
ATOM 1502 C C . ILE A 1 183 ? 25.065 21.267 -3.753 1.00 51.62 183 ILE A C 1
ATOM 1504 O O . ILE A 1 183 ? 24.910 22.465 -4.012 1.00 51.62 183 ILE A O 1
ATOM 1508 N N . THR A 1 184 ? 26.261 20.684 -3.699 1.00 51.38 184 THR A N 1
ATOM 1509 C CA . THR A 1 184 ? 27.498 21.368 -4.097 1.00 51.38 184 THR A CA 1
ATOM 1510 C C . THR A 1 184 ? 27.932 20.865 -5.466 1.00 51.38 184 THR A C 1
ATOM 1512 O O . THR A 1 184 ? 28.420 19.750 -5.578 1.00 51.38 184 THR A O 1
ATOM 1515 N N . GLY A 1 185 ? 27.769 21.686 -6.506 1.00 46.34 185 GLY A N 1
ATOM 1516 C CA . GLY A 1 185 ? 28.159 21.334 -7.880 1.00 46.34 185 GLY A CA 1
ATOM 1517 C C . GLY A 1 185 ? 29.650 21.507 -8.199 1.00 46.34 185 GLY A C 1
ATOM 1518 O O . GLY A 1 185 ? 30.019 21.414 -9.364 1.00 46.34 185 GLY A O 1
ATOM 1519 N N . ASP A 1 186 ? 30.487 21.795 -7.198 1.00 49.16 186 ASP A N 1
ATOM 1520 C CA . ASP A 1 186 ? 31.892 22.184 -7.391 1.00 49.16 186 ASP A CA 1
ATOM 1521 C C . ASP A 1 186 ? 32.898 21.111 -6.927 1.00 49.16 186 ASP A C 1
ATOM 1523 O O . ASP A 1 186 ? 34.103 21.350 -6.979 1.00 49.16 186 ASP A O 1
ATOM 1527 N N . ASP A 1 187 ? 32.444 19.944 -6.452 1.00 58.00 187 ASP A N 1
ATOM 1528 C CA . ASP A 1 187 ? 33.342 18.821 -6.159 1.00 58.00 187 ASP A CA 1
ATOM 1529 C C . ASP A 1 187 ? 33.484 17.937 -7.414 1.00 58.00 187 ASP A C 1
ATOM 1531 O O . ASP A 1 187 ? 32.508 17.309 -7.828 1.00 58.00 187 ASP A O 1
ATOM 1535 N N . PRO A 1 188 ? 34.661 17.896 -8.065 1.00 55.25 188 PRO A N 1
ATOM 1536 C CA . PRO A 1 188 ? 34.862 17.076 -9.255 1.00 55.25 188 PRO A CA 1
ATOM 1537 C C . PRO A 1 188 ? 34.856 15.568 -8.957 1.00 55.25 188 PRO A C 1
ATOM 1539 O O . PRO A 1 188 ? 34.688 14.786 -9.892 1.00 55.25 188 PRO A O 1
ATOM 1542 N N . GLU A 1 189 ? 35.040 15.153 -7.698 1.00 57.38 189 GLU A N 1
ATOM 1543 C CA . GLU A 1 189 ? 35.002 13.743 -7.289 1.00 57.38 189 GLU A CA 1
ATOM 1544 C C . GLU A 1 189 ? 33.603 13.299 -6.828 1.00 57.38 189 GLU A C 1
ATOM 1546 O O . GLU A 1 189 ? 33.268 12.123 -6.970 1.00 57.38 189 GLU A O 1
ATOM 1551 N N . ASP A 1 190 ? 32.759 14.224 -6.356 1.00 60.38 190 ASP A N 1
ATOM 1552 C CA . ASP A 1 190 ? 31.344 13.968 -6.047 1.00 60.38 190 ASP A CA 1
ATOM 1553 C C . ASP A 1 190 ? 30.452 15.167 -6.428 1.00 60.38 190 ASP A C 1
ATOM 1555 O O . ASP A 1 190 ? 29.993 15.920 -5.561 1.00 60.38 190 ASP A O 1
ATOM 1559 N N . PRO A 1 191 ? 30.147 15.353 -7.730 1.00 60.19 191 PRO A N 1
ATOM 1560 C CA . PRO A 1 191 ? 29.343 16.484 -8.209 1.00 60.19 191 PRO A CA 1
ATOM 1561 C C . PRO A 1 191 ? 27.894 16.456 -7.696 1.00 60.19 191 PRO A C 1
ATOM 1563 O O . PRO A 1 191 ? 27.125 17.392 -7.930 1.00 60.19 191 PRO A O 1
ATOM 1566 N N . TRP A 1 192 ? 27.518 15.382 -6.996 1.00 61.56 192 TRP A N 1
ATOM 1567 C CA . TRP A 1 192 ? 26.212 15.172 -6.394 1.00 61.56 192 TRP A CA 1
ATOM 1568 C C . TRP A 1 192 ? 26.275 15.105 -4.863 1.00 61.56 192 TRP A C 1
ATOM 1570 O O . TRP A 1 192 ? 25.322 14.649 -4.231 1.00 61.56 192 TRP A O 1
ATOM 1580 N N . GLY A 1 193 ? 27.360 15.590 -4.257 1.00 67.50 193 GLY A N 1
ATOM 1581 C CA . GLY A 1 193 ? 27.488 15.720 -2.814 1.00 67.50 193 GLY A CA 1
ATOM 1582 C C . GLY A 1 193 ? 26.347 16.546 -2.214 1.00 67.50 193 GLY A C 1
ATOM 1583 O O . GLY A 1 193 ? 26.086 17.692 -2.604 1.00 67.50 193 GLY A O 1
ATOM 1584 N N . LEU A 1 194 ? 25.646 15.952 -1.253 1.00 66.31 194 LEU A N 1
ATOM 1585 C CA . LEU A 1 194 ? 24.576 16.569 -0.482 1.00 66.31 194 LEU A CA 1
ATOM 1586 C C . LEU A 1 194 ? 25.090 16.912 0.903 1.00 66.31 194 LEU A C 1
ATOM 1588 O O . LEU A 1 194 ? 25.663 16.078 1.598 1.00 66.31 194 LEU A O 1
ATOM 1592 N N . TRP A 1 195 ? 24.800 18.124 1.350 1.00 67.81 195 TRP A N 1
ATOM 1593 C CA . TRP A 1 195 ? 25.098 18.549 2.707 1.00 67.81 195 TRP A CA 1
ATOM 1594 C C . TRP A 1 195 ? 23.804 18.770 3.490 1.00 67.81 195 TRP A C 1
ATOM 1596 O O . TRP A 1 195 ? 22.901 19.482 3.037 1.00 67.81 195 TRP A O 1
ATOM 1606 N N . ARG A 1 196 ? 23.714 18.164 4.680 1.00 68.75 196 ARG A N 1
ATOM 1607 C CA . ARG A 1 196 ? 22.620 18.366 5.645 1.00 68.75 196 ARG A CA 1
ATOM 1608 C C . ARG A 1 196 ? 23.173 18.990 6.916 1.00 68.75 196 ARG A C 1
ATOM 1610 O O . ARG A 1 196 ? 24.225 18.577 7.392 1.00 68.75 196 ARG A O 1
ATOM 1617 N N . LEU A 1 197 ? 22.426 19.920 7.499 1.00 59.34 197 LEU A N 1
ATOM 1618 C CA . LEU A 1 197 ? 22.652 20.359 8.872 1.00 59.34 197 LEU A CA 1
ATOM 1619 C C . LEU A 1 197 ? 21.874 19.433 9.817 1.00 59.34 197 LEU A C 1
ATOM 1621 O O . LEU A 1 197 ? 20.671 19.232 9.629 1.00 59.34 197 LEU A O 1
ATOM 1625 N N . ASP A 1 198 ? 22.536 18.814 10.788 1.00 68.06 198 ASP A N 1
ATOM 1626 C CA . ASP A 1 198 ? 21.852 18.021 11.811 1.00 68.06 198 ASP A CA 1
ATOM 1627 C C . ASP A 1 198 ? 21.268 18.889 12.943 1.00 68.06 198 ASP A C 1
ATOM 1629 O O . ASP A 1 198 ? 21.367 20.119 12.933 1.00 68.06 198 ASP A O 1
ATOM 1633 N N . ALA A 1 199 ? 20.592 18.242 13.900 1.00 55.62 199 ALA A N 1
ATOM 1634 C CA . ALA A 1 199 ? 19.933 18.918 15.019 1.00 55.62 199 ALA A CA 1
ATOM 1635 C C . ALA A 1 199 ? 20.920 19.660 15.939 1.00 55.62 199 ALA A C 1
ATOM 1637 O O . ALA A 1 199 ? 20.525 20.612 16.610 1.00 55.62 199 ALA A O 1
ATOM 1638 N N . ASP A 1 200 ? 22.195 19.265 15.917 1.00 66.19 200 ASP A N 1
ATOM 1639 C CA . ASP A 1 200 ? 23.279 19.868 16.692 1.00 66.19 200 ASP A CA 1
ATOM 1640 C C . ASP A 1 200 ? 24.013 20.967 15.898 1.00 66.19 200 ASP A C 1
ATOM 1642 O O . ASP A 1 200 ? 25.022 21.524 16.345 1.00 66.19 200 ASP A O 1
ATOM 1646 N N . GLY A 1 201 ? 23.505 21.307 14.708 1.00 69.00 201 GLY A N 1
ATOM 1647 C CA . GLY A 1 201 ? 24.068 22.334 13.841 1.00 69.00 201 GLY A CA 1
ATOM 1648 C C . GLY A 1 201 ? 25.359 21.909 13.139 1.00 69.00 201 GLY A C 1
ATOM 1649 O O . GLY A 1 201 ? 26.096 22.781 12.676 1.00 69.00 201 GLY A O 1
ATOM 1650 N N . GLN A 1 202 ? 25.665 20.609 13.076 1.00 64.19 202 GLN A N 1
ATOM 1651 C CA . GLN A 1 202 ? 26.832 20.095 12.364 1.00 64.19 202 GLN A CA 1
ATOM 1652 C C . GLN A 1 202 ? 26.483 19.762 10.914 1.00 64.19 202 GLN A C 1
ATOM 1654 O O . GLN A 1 202 ? 25.400 19.267 10.598 1.00 64.19 202 GLN A O 1
ATOM 1659 N N . TRP A 1 203 ? 27.427 20.046 10.020 1.00 72.94 203 TRP A N 1
ATOM 1660 C CA . TRP A 1 203 ? 27.316 19.706 8.607 1.00 72.94 203 TRP A CA 1
ATOM 1661 C C . TRP A 1 203 ? 27.711 18.251 8.378 1.00 72.94 203 TRP A C 1
ATOM 1663 O O . TRP A 1 203 ? 28.810 17.837 8.739 1.00 72.94 203 TRP A O 1
ATOM 1673 N N . GLN A 1 204 ? 26.823 17.501 7.735 1.00 68.81 204 GLN A N 1
ATOM 1674 C CA . GLN A 1 204 ? 27.051 16.125 7.317 1.00 68.81 204 GLN A CA 1
ATOM 1675 C C . GLN A 1 204 ? 27.033 16.049 5.791 1.00 68.81 204 GLN A C 1
ATOM 1677 O O . GLN A 1 204 ? 26.122 16.595 5.165 1.00 68.81 204 GLN A O 1
ATOM 1682 N N . HIS A 1 205 ? 28.043 15.393 5.218 1.00 73.44 205 HIS A N 1
ATOM 1683 C CA . HIS A 1 205 ? 28.142 15.117 3.788 1.00 73.44 205 HIS A CA 1
ATOM 1684 C C . HIS A 1 205 ? 27.536 13.753 3.471 1.00 73.44 205 HIS A C 1
ATOM 1686 O O . HIS A 1 205 ? 27.770 12.788 4.200 1.00 73.44 205 HIS A O 1
ATOM 1692 N N . PHE A 1 206 ? 26.804 13.672 2.371 1.00 66.50 206 PHE A N 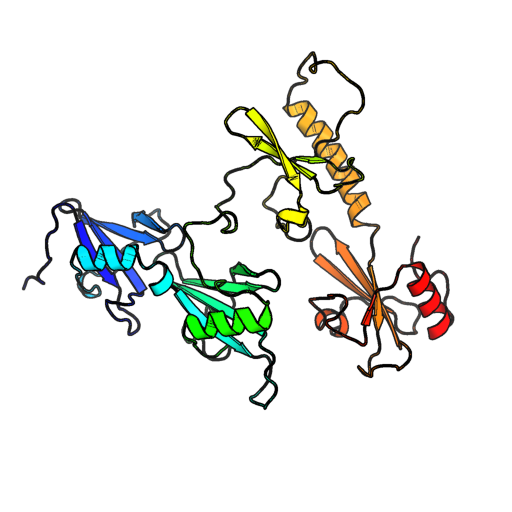1
ATOM 1693 C CA . PHE A 1 206 ? 26.230 12.445 1.845 1.00 66.50 206 PHE A CA 1
ATOM 1694 C C . PHE A 1 206 ? 26.485 12.414 0.349 1.00 66.50 206 PHE A C 1
ATOM 1696 O O . PHE A 1 206 ? 26.173 13.384 -0.338 1.00 66.50 206 PHE A O 1
ATOM 1703 N N . SER A 1 207 ? 26.971 11.293 -0.173 1.00 62.22 207 SER A N 1
ATOM 1704 C CA . SER A 1 207 ? 26.960 11.111 -1.617 1.00 62.22 207 SER A CA 1
ATOM 1705 C C . SER A 1 207 ? 25.534 10.805 -2.069 1.00 62.22 207 SER A C 1
ATOM 1707 O O . SER A 1 207 ? 24.915 9.843 -1.599 1.00 62.22 207 SER A O 1
ATOM 1709 N N . ALA A 1 208 ? 24.987 11.601 -2.989 1.00 55.59 208 ALA A N 1
ATOM 1710 C CA . ALA A 1 208 ? 23.677 11.303 -3.568 1.00 55.59 208 ALA A CA 1
ATOM 1711 C C . ALA A 1 208 ? 23.663 9.944 -4.286 1.00 55.59 208 ALA A C 1
ATOM 1713 O O . ALA A 1 208 ? 22.642 9.256 -4.287 1.00 55.59 208 ALA A O 1
ATOM 1714 N N . LEU A 1 209 ? 24.801 9.517 -4.843 1.00 50.09 209 LEU A N 1
ATOM 1715 C CA . LEU A 1 209 ? 24.932 8.231 -5.527 1.00 50.09 209 LEU A CA 1
ATOM 1716 C C . LEU A 1 209 ? 24.766 7.050 -4.560 1.00 50.09 209 LEU A C 1
ATOM 1718 O O . LEU A 1 209 ? 24.057 6.096 -4.879 1.00 50.09 209 LEU A O 1
ATOM 1722 N N . GLU A 1 210 ? 25.334 7.137 -3.354 1.00 50.06 210 GLU A N 1
ATOM 1723 C CA . GLU A 1 210 ? 25.179 6.111 -2.308 1.00 50.06 210 GLU A CA 1
ATOM 1724 C C . GLU A 1 210 ? 23.731 5.990 -1.812 1.00 50.06 210 GLU A C 1
ATOM 1726 O O . GLU A 1 210 ? 23.298 4.922 -1.377 1.00 50.06 210 GLU A O 1
ATOM 1731 N N . TRP A 1 211 ? 22.960 7.074 -1.912 1.00 46.44 211 TRP A N 1
ATOM 1732 C CA . TRP A 1 211 ? 21.559 7.133 -1.494 1.00 46.44 211 TRP A CA 1
ATOM 1733 C C . TRP A 1 211 ? 20.565 6.850 -2.629 1.00 46.44 211 TRP A C 1
ATOM 1735 O O . TRP A 1 211 ? 19.354 6.885 -2.397 1.00 46.44 211 TRP A O 1
ATOM 1745 N N . GLY A 1 212 ? 21.044 6.579 -3.850 1.00 42.78 212 GLY A N 1
ATOM 1746 C CA . GLY A 1 212 ? 20.187 6.437 -5.032 1.00 42.78 212 GLY A CA 1
ATOM 1747 C C . GLY A 1 212 ? 19.380 7.706 -5.343 1.00 42.78 212 GLY A C 1
ATOM 1748 O O . GLY A 1 212 ? 18.280 7.624 -5.892 1.00 42.78 212 GLY A O 1
ATOM 1749 N N . TRP A 1 213 ? 19.893 8.869 -4.937 1.00 46.59 213 TRP A N 1
ATOM 1750 C CA . TRP A 1 213 ? 19.293 10.184 -5.129 1.00 46.59 213 TRP A CA 1
ATOM 1751 C C . TRP A 1 213 ? 19.604 10.703 -6.534 1.00 46.59 213 TRP A C 1
ATOM 1753 O O . TRP A 1 213 ? 20.757 10.966 -6.862 1.00 46.59 213 TRP A O 1
ATOM 1763 N N . PHE A 1 214 ? 18.564 10.923 -7.341 1.00 46.22 214 PHE A N 1
ATOM 1764 C CA . PHE A 1 214 ? 18.690 11.552 -8.656 1.00 46.22 214 PHE A CA 1
ATOM 1765 C C . PHE A 1 214 ? 17.720 12.745 -8.766 1.00 46.22 214 PHE A C 1
ATOM 1767 O O . PHE A 1 214 ? 16.535 12.604 -8.435 1.00 46.22 214 PHE A O 1
ATOM 1774 N N . PRO A 1 215 ? 18.170 13.923 -9.245 1.00 41.03 215 PRO A N 1
ATOM 1775 C CA . PRO A 1 215 ? 17.326 15.109 -9.469 1.00 41.03 215 PRO A CA 1
ATOM 1776 C C . PRO A 1 215 ? 16.168 14.887 -10.457 1.00 41.03 215 PRO A C 1
ATOM 1778 O O . PRO A 1 215 ? 15.251 15.696 -10.564 1.00 41.03 215 PRO A O 1
ATOM 1781 N N . GLU A 1 216 ? 16.175 13.767 -11.172 1.00 38.66 216 GLU A N 1
ATOM 1782 C CA . GLU A 1 216 ? 15.216 13.423 -12.214 1.00 38.66 216 GLU A CA 1
ATOM 1783 C C . GLU A 1 216 ? 13.820 13.020 -11.678 1.00 38.66 216 GLU A C 1
ATOM 1785 O O . GLU A 1 216 ? 12.895 12.803 -12.464 1.00 38.66 216 GLU A O 1
ATOM 1790 N N . PHE A 1 217 ? 13.598 12.938 -10.364 1.00 41.97 217 PHE A N 1
ATOM 1791 C CA . PHE A 1 217 ? 12.385 12.303 -9.814 1.00 41.97 217 PHE A CA 1
ATOM 1792 C C . PHE A 1 217 ? 11.504 13.178 -8.909 1.00 41.97 217 PHE A C 1
ATOM 1794 O O . PHE A 1 217 ? 10.673 12.643 -8.175 1.00 41.97 217 PHE A O 1
ATOM 1801 N N . TRP A 1 218 ? 11.629 14.504 -8.984 1.00 47.44 218 TRP A N 1
ATOM 1802 C CA . TRP A 1 218 ? 10.912 15.433 -8.103 1.00 47.44 218 TRP A CA 1
ATOM 1803 C C . TRP A 1 218 ? 9.661 16.009 -8.794 1.00 47.44 218 TRP A C 1
ATOM 1805 O O . TRP A 1 218 ? 9.707 16.355 -9.974 1.00 47.44 218 TRP A O 1
ATOM 1815 N N . GLY A 1 219 ? 8.544 16.065 -8.057 1.00 38.12 219 GLY A N 1
ATOM 1816 C CA . GLY A 1 219 ? 7.351 16.854 -8.395 1.00 38.12 219 GLY A CA 1
ATOM 1817 C C . GLY A 1 219 ? 7.426 18.268 -7.801 1.00 38.12 219 GLY A C 1
ATOM 1818 O O . GLY A 1 219 ? 8.358 18.568 -7.058 1.00 38.12 219 GLY A O 1
ATOM 1819 N N . ASP A 1 220 ? 6.438 19.112 -8.107 1.00 34.28 220 ASP A N 1
ATOM 1820 C CA . ASP A 1 220 ? 6.430 20.568 -7.851 1.00 34.28 220 ASP A CA 1
ATOM 1821 C C . ASP A 1 220 ? 6.548 21.013 -6.369 1.00 34.28 220 ASP A C 1
ATOM 1823 O O . ASP A 1 220 ? 6.707 22.201 -6.100 1.00 34.28 220 ASP A O 1
ATOM 1827 N N . ASP A 1 221 ? 6.519 20.090 -5.401 1.00 32.03 221 ASP A N 1
ATOM 1828 C CA . ASP A 1 221 ? 6.409 20.389 -3.962 1.00 32.03 221 ASP A CA 1
ATOM 1829 C C . ASP A 1 221 ? 7.749 20.470 -3.199 1.00 32.03 221 ASP A C 1
ATOM 1831 O O . ASP A 1 221 ? 7.763 20.510 -1.966 1.00 32.03 221 ASP A O 1
ATOM 1835 N N . PHE A 1 222 ? 8.894 20.496 -3.890 1.00 36.53 222 PHE A N 1
ATOM 1836 C CA . PHE A 1 222 ? 10.205 20.543 -3.234 1.00 36.53 222 PHE A CA 1
ATOM 1837 C C . PHE A 1 222 ? 11.001 21.820 -3.501 1.00 36.53 222 PHE A C 1
ATOM 1839 O O . PHE A 1 222 ? 11.288 22.183 -4.639 1.00 36.53 222 PHE A O 1
ATOM 1846 N N . THR A 1 223 ? 11.468 22.442 -2.415 1.00 36.53 223 THR A N 1
ATOM 1847 C CA . THR A 1 223 ? 12.411 23.566 -2.450 1.00 36.53 223 THR A CA 1
ATOM 1848 C C . THR A 1 223 ? 13.829 23.056 -2.195 1.00 36.53 223 THR A C 1
ATOM 1850 O O . THR A 1 223 ? 14.221 22.839 -1.049 1.00 36.53 223 THR A O 1
ATOM 1853 N N . VAL A 1 224 ? 14.616 22.874 -3.256 1.00 38.53 224 VAL A N 1
ATOM 1854 C CA . VAL A 1 224 ? 16.062 22.612 -3.155 1.00 38.53 224 VAL A CA 1
ATOM 1855 C C . VAL A 1 224 ? 16.797 23.951 -3.095 1.00 38.53 224 VAL A C 1
ATOM 1857 O O . VAL A 1 224 ? 16.694 24.759 -4.017 1.00 38.53 224 VAL A O 1
ATOM 1860 N N . VAL A 1 225 ? 17.554 24.199 -2.023 1.00 36.62 225 VAL A N 1
ATOM 1861 C CA . VAL A 1 225 ? 18.428 25.378 -1.922 1.00 36.62 225 VAL A CA 1
ATOM 1862 C C . VAL A 1 225 ? 19.822 24.965 -2.388 1.00 36.62 225 VAL A C 1
ATOM 1864 O O . VAL A 1 225 ? 20.622 24.439 -1.623 1.00 36.62 225 VAL A O 1
ATOM 1867 N N . LEU A 1 226 ? 20.118 25.180 -3.668 1.00 35.97 226 LEU A N 1
ATOM 1868 C CA . LEU A 1 226 ? 21.479 25.043 -4.193 1.00 35.97 226 LEU A CA 1
ATOM 1869 C C . LEU A 1 226 ? 22.374 26.087 -3.516 1.00 35.97 226 LEU A C 1
ATOM 1871 O O . LEU A 1 226 ? 22.049 27.269 -3.519 1.00 35.97 226 LEU A O 1
ATOM 1875 N N . GLY A 1 227 ? 23.473 25.658 -2.901 1.00 36.47 227 GLY A N 1
ATOM 1876 C CA . GLY A 1 227 ? 24.470 26.540 -2.302 1.00 36.47 227 GLY A CA 1
ATOM 1877 C C . GLY A 1 227 ? 25.723 26.540 -3.165 1.00 36.47 227 GLY A C 1
ATOM 1878 O O . GLY A 1 227 ? 26.354 25.501 -3.304 1.00 36.47 227 GLY A O 1
ATOM 1879 N N . VAL A 1 228 ? 26.108 27.684 -3.735 1.00 30.84 228 VAL A N 1
ATOM 1880 C CA . VAL A 1 228 ? 27.433 27.813 -4.363 1.00 30.84 228 VAL A CA 1
ATOM 1881 C C . VAL A 1 228 ? 28.464 27.963 -3.248 1.00 30.84 228 VAL A C 1
ATOM 1883 O O . VAL A 1 228 ? 28.339 28.860 -2.406 1.00 30.84 228 VAL A O 1
ATOM 1886 N N . LYS A 1 229 ? 29.483 27.100 -3.231 1.00 34.69 229 LYS A N 1
ATOM 1887 C CA . LYS A 1 229 ? 30.631 27.257 -2.340 1.00 34.69 229 LYS A CA 1
ATOM 1888 C C . LYS A 1 229 ? 31.399 28.485 -2.824 1.00 34.69 229 LYS A C 1
ATOM 1890 O O . LYS A 1 229 ? 31.986 28.479 -3.896 1.00 34.69 229 LYS A O 1
ATOM 1895 N N . LEU A 1 230 ? 31.364 29.575 -2.058 1.00 31.55 230 LEU A N 1
ATOM 1896 C CA . LEU A 1 230 ? 32.237 30.718 -2.325 1.00 31.55 230 LEU A CA 1
ATOM 1897 C C . LEU A 1 230 ? 33.676 30.269 -2.056 1.00 31.55 230 LEU A C 1
ATOM 1899 O O . LEU A 1 230 ? 34.099 30.170 -0.903 1.00 31.55 230 LEU A O 1
ATOM 1903 N N . GLU A 1 231 ? 34.409 29.943 -3.117 1.00 33.44 231 GLU A N 1
ATOM 1904 C CA . GLU A 1 231 ? 35.829 29.644 -3.019 1.00 33.44 231 GLU A CA 1
ATOM 1905 C C . GLU A 1 231 ? 36.584 30.856 -2.456 1.00 33.44 231 GLU A C 1
ATOM 1907 O O . GLU A 1 231 ? 36.416 31.992 -2.901 1.00 33.44 231 GLU A O 1
ATOM 1912 N N . ASN A 1 232 ? 37.447 30.574 -1.477 1.00 34.97 232 ASN A N 1
ATOM 1913 C CA . ASN A 1 232 ? 38.406 31.483 -0.845 1.00 34.97 232 ASN A CA 1
ATOM 1914 C C . ASN A 1 232 ? 37.857 32.499 0.171 1.00 34.97 232 ASN A C 1
ATOM 1916 O O . ASN A 1 232 ? 38.024 33.708 0.014 1.00 34.97 232 ASN A O 1
ATOM 1920 N N . SER A 1 233 ? 37.365 32.020 1.319 1.00 31.23 233 SER A N 1
ATOM 1921 C CA . SER A 1 233 ? 37.546 32.790 2.558 1.00 31.23 233 SER A CA 1
ATOM 1922 C C . SER A 1 233 ? 37.750 31.887 3.781 1.00 31.23 233 SER A C 1
ATOM 1924 O O . SER A 1 233 ? 36.816 31.204 4.196 1.00 31.23 233 SER A O 1
ATOM 1926 N N . PRO A 1 234 ? 38.944 31.878 4.409 1.00 33.34 234 PRO A N 1
ATOM 1927 C CA . PRO A 1 234 ? 39.184 31.182 5.673 1.00 33.34 234 PRO A CA 1
ATOM 1928 C C . PRO A 1 234 ? 38.637 31.954 6.891 1.00 33.34 234 PRO A C 1
ATOM 1930 O O . PRO A 1 234 ? 39.038 31.695 8.024 1.00 33.34 234 PRO A O 1
ATOM 1933 N N . GLN A 1 235 ? 37.729 32.914 6.698 1.00 36.62 235 GLN A N 1
ATOM 1934 C CA . GLN A 1 235 ? 37.090 33.644 7.789 1.00 36.62 235 GLN A CA 1
ATOM 1935 C C . GLN A 1 235 ? 35.588 33.376 7.802 1.00 36.62 235 GLN A C 1
ATOM 1937 O O . GLN A 1 235 ? 34.924 33.457 6.770 1.00 36.62 235 GLN A O 1
ATOM 1942 N N . LYS A 1 236 ? 35.057 33.092 9.006 1.00 35.03 236 LYS A N 1
ATOM 1943 C CA . LYS A 1 236 ? 33.621 33.172 9.324 1.00 35.03 236 LYS A CA 1
ATOM 1944 C C . LYS A 1 236 ? 33.013 34.358 8.563 1.00 35.03 236 LYS A C 1
ATOM 1946 O O . LYS A 1 236 ? 33.589 35.443 8.670 1.00 35.03 236 LYS A O 1
ATOM 1951 N N . PRO A 1 237 ? 31.879 34.203 7.856 1.00 35.88 237 PRO A N 1
ATOM 1952 C CA . PRO A 1 237 ? 31.251 35.326 7.178 1.00 35.88 237 PRO A CA 1
ATOM 1953 C C . PRO A 1 237 ? 30.903 36.397 8.216 1.00 35.88 237 PRO A C 1
ATOM 1955 O O . PRO A 1 237 ? 29.991 36.245 9.030 1.00 35.88 237 PRO A O 1
ATOM 1958 N N . ALA A 1 238 ? 31.702 37.462 8.227 1.00 36.94 238 ALA A N 1
ATOM 1959 C CA . ALA A 1 238 ? 31.415 38.680 8.951 1.00 36.94 238 ALA A CA 1
ATOM 1960 C C . ALA A 1 238 ? 30.298 39.408 8.197 1.00 36.94 238 ALA A C 1
ATOM 1962 O O . ALA A 1 238 ? 30.373 39.579 6.983 1.00 36.94 238 ALA A O 1
ATOM 1963 N N . ALA A 1 239 ? 29.283 39.826 8.952 1.00 37.47 239 ALA A N 1
ATOM 1964 C CA . ALA A 1 239 ? 28.032 40.424 8.495 1.00 37.47 239 ALA A CA 1
ATOM 1965 C C . ALA A 1 239 ? 27.120 39.457 7.719 1.00 37.47 239 ALA A C 1
ATOM 1967 O O . ALA A 1 239 ? 27.196 39.301 6.502 1.00 37.47 239 ALA A O 1
ATOM 1968 N N . ALA A 1 240 ? 26.186 38.854 8.459 1.00 37.84 240 ALA A N 1
ATOM 1969 C CA . ALA A 1 240 ? 24.979 38.278 7.894 1.00 37.84 240 ALA A CA 1
ATOM 1970 C C . ALA A 1 240 ? 24.249 39.363 7.085 1.00 37.84 240 ALA A C 1
ATOM 1972 O O . ALA A 1 240 ? 23.576 40.225 7.651 1.00 37.84 240 ALA A O 1
ATOM 1973 N N . LYS A 1 241 ? 24.374 39.323 5.754 1.00 43.56 241 LYS A N 1
ATOM 1974 C CA . LYS A 1 241 ? 23.301 39.833 4.898 1.00 43.56 241 LYS A CA 1
ATOM 1975 C C . LYS A 1 241 ? 22.015 39.145 5.350 1.00 43.56 241 LYS A C 1
ATOM 1977 O O . LYS A 1 241 ? 22.037 37.957 5.684 1.00 43.56 241 LYS A O 1
ATOM 1982 N N . ASN A 1 242 ? 20.921 39.899 5.413 1.00 50.19 242 ASN A N 1
ATOM 1983 C CA . ASN A 1 242 ? 19.635 39.365 5.843 1.00 50.19 242 ASN A CA 1
ATOM 1984 C C . ASN A 1 242 ? 19.317 38.139 4.975 1.00 50.19 242 ASN A C 1
ATOM 1986 O O . ASN A 1 242 ? 19.399 38.229 3.750 1.00 50.19 242 ASN A O 1
ATOM 1990 N N . MET A 1 243 ? 19.008 36.999 5.600 1.00 43.56 243 MET A N 1
ATOM 1991 C CA . MET A 1 243 ? 18.832 35.709 4.911 1.00 43.56 243 MET A CA 1
ATOM 1992 C C . MET A 1 243 ? 17.882 35.834 3.708 1.00 43.56 243 MET A C 1
ATOM 1994 O O . MET A 1 243 ? 18.137 35.276 2.649 1.00 43.56 243 MET A O 1
ATOM 1998 N N . THR A 1 244 ? 16.870 36.691 3.835 1.00 49.88 244 THR A N 1
ATOM 1999 C CA . THR A 1 244 ? 15.872 37.010 2.809 1.00 49.88 244 THR A CA 1
ATOM 2000 C C . THR A 1 244 ? 16.448 37.665 1.546 1.00 49.88 244 THR A C 1
ATOM 2002 O O . THR A 1 244 ? 15.969 37.404 0.447 1.00 49.88 244 THR A O 1
ATOM 2005 N N . GLU A 1 245 ? 17.480 38.507 1.658 1.00 48.78 245 GLU A N 1
ATOM 2006 C CA . GLU A 1 245 ? 18.134 39.116 0.486 1.00 48.78 245 GLU A CA 1
ATOM 2007 C C . GLU A 1 245 ? 19.025 38.112 -0.242 1.00 48.78 245 GLU A C 1
ATOM 2009 O O . GLU A 1 245 ? 19.049 38.099 -1.474 1.00 48.78 245 GLU A O 1
ATOM 2014 N N . ILE A 1 246 ? 19.708 37.243 0.511 1.00 52.06 246 ILE A N 1
ATOM 2015 C CA . ILE A 1 246 ? 20.467 36.128 -0.062 1.00 52.06 246 ILE A CA 1
ATOM 2016 C C . ILE A 1 246 ? 19.499 35.196 -0.796 1.00 52.06 246 ILE A C 1
ATOM 2018 O O . ILE A 1 246 ? 19.728 34.897 -1.961 1.00 52.06 246 ILE A O 1
ATOM 2022 N N . GLU A 1 247 ? 18.389 34.807 -0.167 1.00 46.12 247 GLU A N 1
ATOM 2023 C CA . GLU A 1 247 ? 17.353 33.955 -0.763 1.00 46.12 247 GLU A CA 1
ATOM 2024 C C . GLU A 1 247 ? 16.755 34.575 -2.040 1.00 46.12 247 GLU A C 1
ATOM 2026 O O . GLU A 1 247 ? 16.651 33.895 -3.059 1.00 46.12 247 GLU A O 1
ATOM 2031 N N . ALA A 1 248 ? 16.437 35.876 -2.044 1.00 62.47 248 ALA A N 1
ATOM 2032 C CA . ALA A 1 248 ? 15.845 36.556 -3.201 1.00 62.47 248 ALA A CA 1
ATOM 2033 C C . ALA A 1 248 ? 16.828 36.788 -4.365 1.00 62.47 248 ALA A C 1
ATOM 2035 O O . ALA A 1 248 ? 16.422 36.830 -5.531 1.00 62.47 248 ALA A O 1
ATOM 2036 N N . GLU A 1 249 ? 18.115 36.996 -4.084 1.00 55.03 249 GLU A N 1
ATOM 2037 C CA . GLU A 1 249 ? 19.156 37.076 -5.115 1.00 55.03 249 GLU A CA 1
ATOM 2038 C C . GLU A 1 249 ? 19.479 35.682 -5.676 1.00 55.03 249 GLU A C 1
ATOM 2040 O O . GLU A 1 249 ? 19.692 35.526 -6.881 1.00 55.03 249 GLU A O 1
ATOM 2045 N N . HIS A 1 250 ? 19.458 34.658 -4.820 1.00 48.97 250 HIS A N 1
ATOM 2046 C CA . HIS A 1 250 ? 19.747 33.283 -5.209 1.00 48.97 250 HIS A CA 1
ATOM 2047 C C . HIS A 1 250 ? 18.611 32.661 -6.022 1.00 48.97 250 HIS A C 1
ATOM 2049 O O . HIS A 1 250 ? 18.890 32.025 -7.033 1.00 48.97 250 HIS A O 1
ATOM 2055 N N . ALA A 1 251 ? 17.350 32.924 -5.661 1.00 54.19 251 ALA A N 1
ATOM 2056 C CA . ALA A 1 251 ? 16.183 32.528 -6.448 1.00 54.19 251 ALA A CA 1
ATOM 2057 C C . ALA A 1 251 ? 16.245 33.103 -7.873 1.00 54.19 251 ALA A C 1
ATOM 2059 O O . ALA A 1 251 ? 16.097 32.361 -8.838 1.00 54.19 251 ALA A O 1
ATOM 2060 N N . ARG A 1 252 ? 16.596 34.390 -8.024 1.00 63.75 252 ARG A N 1
ATOM 2061 C CA . ARG A 1 252 ? 16.774 35.028 -9.343 1.00 63.75 252 ARG A CA 1
ATOM 2062 C C . ARG A 1 252 ? 17.899 34.398 -10.169 1.00 63.75 252 ARG A C 1
ATOM 2064 O O . ARG A 1 252 ? 17.760 34.237 -11.377 1.00 63.75 252 ARG A O 1
ATOM 2071 N N . LYS A 1 253 ? 19.017 34.033 -9.533 1.00 55.19 253 LYS A N 1
ATOM 2072 C CA . LYS A 1 253 ? 20.148 33.359 -10.198 1.00 55.19 253 LYS A CA 1
ATOM 2073 C C . LYS A 1 253 ? 19.831 31.907 -10.562 1.00 55.19 253 LYS A C 1
ATOM 2075 O O . LYS A 1 253 ? 20.294 31.437 -11.597 1.00 55.19 253 LYS A O 1
ATOM 2080 N N . LEU A 1 254 ? 19.057 31.211 -9.732 1.00 48.59 254 LEU A N 1
ATOM 2081 C CA . LEU A 1 254 ? 18.592 29.850 -9.989 1.00 48.59 254 LEU A CA 1
ATOM 2082 C C . LEU A 1 254 ? 17.585 29.811 -11.126 1.00 48.59 254 LEU A C 1
ATOM 2084 O O . LEU A 1 254 ? 17.714 28.963 -11.995 1.00 48.59 254 LEU A O 1
ATOM 2088 N N . GLU A 1 255 ? 16.646 30.750 -11.168 1.00 50.47 255 GLU A N 1
ATOM 2089 C CA . GLU A 1 255 ? 15.682 30.868 -12.261 1.00 50.47 255 GLU A CA 1
ATOM 2090 C C . GLU A 1 255 ? 16.400 31.153 -13.591 1.00 50.47 255 GLU A C 1
ATOM 2092 O O . GLU A 1 255 ? 16.191 30.438 -14.565 1.00 50.47 255 GLU A O 1
ATOM 2097 N N . ALA A 1 256 ? 17.389 32.056 -13.590 1.00 53.22 256 ALA A N 1
ATOM 2098 C CA . ALA A 1 256 ? 18.222 32.322 -14.765 1.00 53.22 256 ALA A CA 1
ATOM 2099 C C . ALA A 1 256 ? 19.097 31.130 -15.214 1.00 53.22 256 ALA A C 1
ATOM 2101 O O . ALA A 1 256 ? 19.378 30.998 -16.401 1.00 53.22 256 ALA A O 1
ATOM 2102 N N . LYS A 1 257 ? 19.556 30.266 -14.294 1.00 47.34 257 LYS A N 1
ATOM 2103 C CA . LYS A 1 257 ? 20.372 29.076 -14.624 1.00 47.34 257 LYS A CA 1
ATOM 2104 C C . LYS A 1 257 ? 19.537 27.839 -14.958 1.00 47.34 257 LYS A C 1
ATOM 2106 O O . LYS A 1 257 ? 19.985 27.005 -15.739 1.00 47.34 257 LYS A O 1
ATOM 2111 N N . ARG A 1 258 ? 18.340 27.715 -14.383 1.00 42.94 258 ARG A N 1
ATOM 2112 C CA . ARG A 1 258 ? 17.390 26.622 -14.629 1.00 42.94 258 ARG A CA 1
ATOM 2113 C C . ARG A 1 258 ? 16.962 26.591 -16.093 1.00 42.94 258 ARG A C 1
ATOM 2115 O O . ARG A 1 258 ? 16.939 25.515 -16.682 1.00 42.94 258 ARG A O 1
ATOM 2122 N N . ASP A 1 259 ? 16.710 27.758 -16.679 1.00 41.06 259 ASP A N 1
ATOM 2123 C CA . ASP A 1 259 ? 16.338 27.876 -18.092 1.00 41.06 259 ASP A CA 1
ATOM 2124 C C . ASP A 1 259 ? 17.497 27.517 -19.039 1.00 41.06 259 ASP A C 1
ATOM 2126 O O . ASP A 1 259 ? 17.260 27.005 -20.127 1.00 41.06 259 ASP A O 1
ATOM 2130 N N . ILE A 1 260 ? 18.750 27.704 -18.605 1.00 44.06 260 ILE A N 1
ATOM 2131 C CA . ILE A 1 260 ? 19.955 27.358 -19.379 1.00 44.06 260 ILE A CA 1
ATOM 2132 C C . ILE A 1 260 ? 20.254 25.851 -19.299 1.00 44.06 260 ILE A C 1
ATOM 2134 O O . ILE A 1 260 ? 20.618 25.232 -20.290 1.00 44.06 260 ILE A O 1
ATOM 2138 N N . TRP A 1 261 ? 20.083 25.225 -18.132 1.00 40.06 261 TRP A N 1
ATOM 2139 C CA . TRP A 1 261 ? 20.490 23.826 -17.934 1.00 40.06 261 TRP A CA 1
ATOM 2140 C C . TRP A 1 261 ? 19.507 22.810 -18.542 1.00 40.06 261 TRP A C 1
ATOM 2142 O O . TRP A 1 261 ? 19.915 21.752 -19.020 1.00 40.06 261 TRP A O 1
ATOM 2152 N N . ILE A 1 262 ? 18.214 23.152 -18.556 1.00 45.41 262 ILE A N 1
ATOM 2153 C CA . ILE A 1 262 ? 17.128 22.317 -19.094 1.00 45.41 262 ILE A CA 1
ATOM 2154 C C . ILE A 1 262 ? 17.035 22.418 -20.631 1.00 45.41 262 ILE A C 1
ATOM 2156 O O . ILE A 1 262 ? 16.554 21.489 -21.277 1.00 45.41 262 ILE A O 1
ATOM 2160 N N . ALA A 1 263 ? 17.513 23.511 -21.233 1.00 45.09 263 ALA A N 1
ATOM 2161 C CA . ALA A 1 263 ? 17.382 23.746 -22.670 1.00 45.09 263 ALA A CA 1
ATOM 2162 C C . ALA A 1 263 ? 18.376 22.951 -23.546 1.00 45.09 263 ALA A C 1
ATOM 2164 O O . ALA A 1 263 ? 18.007 22.581 -24.660 1.00 45.09 263 ALA A O 1
ATOM 2165 N N . ASP A 1 264 ? 19.573 22.621 -23.041 1.00 52.59 264 ASP A N 1
ATOM 2166 C CA . ASP A 1 264 ? 20.709 22.260 -23.917 1.00 52.59 264 ASP A CA 1
ATOM 2167 C C . ASP A 1 264 ? 21.101 20.766 -23.961 1.00 52.59 264 ASP A C 1
ATOM 2169 O O . ASP A 1 264 ? 21.991 20.387 -24.721 1.00 52.59 264 ASP A O 1
ATOM 2173 N N . HIS A 1 265 ? 20.455 19.873 -23.202 1.00 66.69 265 HIS A N 1
ATOM 2174 C CA . HIS A 1 265 ? 20.922 18.478 -23.080 1.00 66.69 265 HIS A CA 1
ATOM 2175 C C . HIS A 1 265 ? 19.947 17.466 -23.689 1.00 66.69 265 HIS A C 1
ATOM 2177 O O . HIS A 1 265 ? 19.205 16.772 -22.992 1.00 66.69 265 HIS A O 1
ATOM 2183 N N . TRP A 1 266 ? 19.970 17.362 -25.017 1.00 79.12 266 TRP A N 1
ATOM 2184 C CA . TRP A 1 266 ? 19.381 16.225 -25.722 1.00 79.12 266 TRP A CA 1
ATOM 2185 C C . TRP A 1 266 ? 20.236 14.968 -25.524 1.00 79.12 266 TRP A C 1
ATOM 2187 O O . TRP A 1 266 ? 21.454 14.994 -25.706 1.00 79.12 266 TRP A O 1
ATOM 2197 N N . LEU A 1 267 ? 19.585 13.853 -25.207 1.00 82.25 267 LEU A N 1
ATOM 2198 C CA . LEU A 1 267 ? 20.169 12.513 -25.266 1.00 82.25 267 LEU A CA 1
ATOM 2199 C C . LEU A 1 267 ? 19.830 11.871 -26.615 1.00 82.25 267 LEU A C 1
ATOM 2201 O O . LEU A 1 267 ? 18.729 12.105 -27.118 1.00 82.25 267 LEU A O 1
ATOM 2205 N N . TYR A 1 268 ? 20.737 11.062 -27.175 1.00 82.69 268 TYR A N 1
ATOM 2206 C CA . TYR A 1 268 ? 20.595 10.467 -28.510 1.00 82.69 268 TYR A CA 1
ATOM 2207 C C . TYR A 1 268 ? 20.725 8.943 -28.495 1.00 82.69 268 TYR A C 1
ATOM 2209 O O . TYR A 1 268 ? 21.525 8.374 -27.748 1.00 82.69 268 TYR A O 1
ATOM 2217 N N . TRP A 1 269 ? 19.959 8.291 -29.370 1.00 86.12 269 TRP A N 1
ATOM 2218 C CA . TRP A 1 269 ? 20.028 6.852 -29.604 1.00 86.12 269 TRP A CA 1
ATOM 2219 C C . TRP A 1 269 ? 19.880 6.520 -31.086 1.00 86.12 269 TRP A C 1
ATOM 2221 O O . TRP A 1 269 ? 19.105 7.160 -31.800 1.00 86.12 269 TRP A O 1
ATOM 2231 N N . LEU A 1 270 ? 20.570 5.474 -31.522 1.00 84.44 270 LEU A N 1
ATOM 2232 C CA . LEU A 1 270 ? 20.320 4.792 -32.787 1.00 84.44 270 LEU A CA 1
ATOM 2233 C C . LEU A 1 270 ? 19.303 3.673 -32.550 1.00 84.44 270 LEU A C 1
ATOM 2235 O O . LE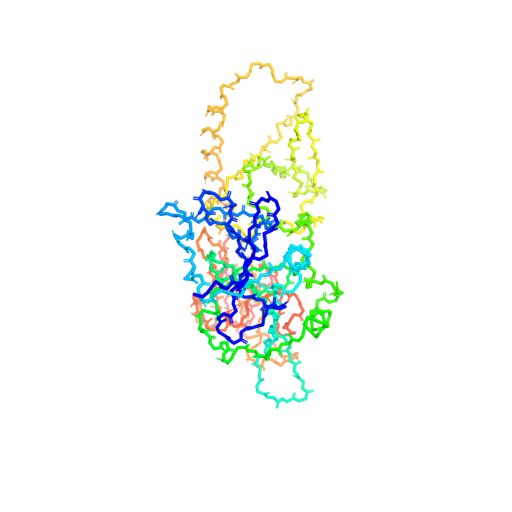U A 1 270 ? 19.341 3.029 -31.500 1.00 84.44 270 LEU A O 1
ATOM 2239 N N . TYR A 1 271 ? 18.396 3.441 -33.499 1.00 78.81 271 TYR A N 1
ATOM 2240 C CA . TYR A 1 271 ? 17.427 2.345 -33.405 1.00 78.81 271 TYR A CA 1
ATOM 2241 C C . TYR A 1 271 ? 17.270 1.590 -34.726 1.00 78.81 271 TYR A C 1
ATOM 2243 O O . TYR A 1 271 ? 17.373 2.177 -35.806 1.00 78.81 271 TYR A O 1
ATOM 2251 N N . ASP A 1 272 ? 16.963 0.299 -34.619 1.00 77.00 272 ASP A N 1
ATOM 2252 C CA . ASP A 1 272 ? 16.479 -0.556 -35.708 1.00 77.00 272 ASP A CA 1
ATOM 2253 C C . ASP A 1 272 ? 14.968 -0.829 -35.532 1.00 77.00 272 ASP A C 1
ATOM 2255 O O . ASP A 1 272 ? 14.522 -1.246 -34.458 1.00 77.00 272 ASP A O 1
ATOM 2259 N N . ASP A 1 273 ? 14.163 -0.567 -36.570 1.00 68.62 273 ASP A N 1
ATOM 2260 C CA . ASP A 1 273 ? 12.703 -0.750 -36.548 1.00 68.62 273 ASP A CA 1
ATOM 2261 C C . ASP A 1 273 ? 12.275 -2.218 -36.655 1.00 68.62 273 ASP A C 1
ATOM 2263 O O . ASP A 1 273 ? 11.136 -2.551 -36.317 1.00 68.62 273 ASP A O 1
ATOM 2267 N N . LYS A 1 274 ? 13.180 -3.104 -37.083 1.00 67.69 274 LYS A N 1
ATOM 2268 C CA . LYS A 1 274 ? 12.921 -4.543 -37.207 1.00 67.69 274 LYS A CA 1
ATOM 2269 C C . LYS A 1 274 ? 13.258 -5.330 -35.951 1.00 67.69 274 LYS A C 1
ATOM 2271 O O . LYS A 1 274 ? 13.002 -6.535 -35.927 1.00 67.69 274 LYS A O 1
ATOM 2276 N N . HIS A 1 275 ? 13.785 -4.674 -34.915 1.00 60.69 275 HIS A N 1
ATOM 2277 C CA . HIS A 1 275 ? 14.217 -5.318 -33.673 1.00 60.69 275 HIS A CA 1
ATOM 2278 C C . HIS A 1 275 ? 15.206 -6.478 -33.917 1.00 60.69 275 HIS A C 1
ATOM 2280 O O . HIS A 1 275 ? 15.246 -7.442 -33.147 1.00 60.69 275 HIS A O 1
ATOM 2286 N N . ALA A 1 276 ? 15.973 -6.426 -35.010 1.00 55.56 276 ALA A N 1
ATOM 2287 C CA . ALA A 1 276 ? 16.830 -7.510 -35.455 1.00 55.56 276 ALA A CA 1
ATOM 2288 C C . ALA A 1 276 ? 18.283 -7.201 -35.082 1.00 55.56 276 ALA A C 1
ATOM 2290 O O . ALA A 1 276 ? 18.908 -6.281 -35.600 1.00 55.56 276 ALA A O 1
ATOM 2291 N N . ASN A 1 277 ? 18.847 -7.998 -34.171 1.00 59.44 277 ASN A N 1
ATOM 2292 C CA . ASN A 1 277 ? 20.240 -7.842 -33.753 1.00 59.44 277 ASN A CA 1
ATOM 2293 C C . ASN A 1 277 ? 21.192 -7.881 -34.964 1.00 59.44 277 ASN A C 1
ATOM 2295 O O . ASN A 1 277 ? 21.343 -8.929 -35.594 1.00 59.44 277 ASN A O 1
ATOM 2299 N N . GLY A 1 278 ? 21.873 -6.762 -35.226 1.00 63.88 278 GLY A N 1
ATOM 2300 C CA . GLY A 1 278 ? 22.945 -6.655 -36.221 1.00 63.88 278 GLY A CA 1
ATOM 2301 C C . GLY A 1 278 ? 22.559 -6.041 -37.570 1.00 63.88 278 GLY A C 1
ATOM 2302 O O . GLY A 1 278 ? 23.427 -5.956 -38.438 1.00 63.88 278 GLY A O 1
ATOM 2303 N N . GLU A 1 279 ? 21.314 -5.603 -37.762 1.00 72.62 279 GLU A N 1
ATOM 2304 C CA . GLU A 1 279 ? 20.949 -4.763 -38.911 1.00 72.62 279 GLU A CA 1
ATOM 2305 C C . GLU A 1 279 ? 21.400 -3.304 -38.682 1.00 72.62 279 GLU A C 1
ATOM 2307 O O . GLU A 1 279 ? 21.507 -2.858 -37.534 1.00 72.62 279 GLU A O 1
ATOM 2312 N N . PRO A 1 280 ? 21.709 -2.546 -39.750 1.00 74.56 280 PRO A N 1
ATOM 2313 C CA . PRO A 1 280 ? 22.077 -1.144 -39.619 1.00 74.56 280 PRO A CA 1
ATOM 2314 C C . PRO A 1 280 ? 20.903 -0.329 -39.053 1.00 74.56 280 PRO A C 1
ATOM 2316 O O . PRO A 1 280 ? 19.746 -0.611 -39.380 1.00 74.56 280 PRO A O 1
ATOM 2319 N N . PRO A 1 281 ? 21.178 0.703 -38.236 1.00 79.75 281 PRO A N 1
ATOM 2320 C CA . PRO A 1 281 ? 20.132 1.545 -37.673 1.00 79.75 281 PRO A CA 1
ATOM 2321 C C . PRO A 1 281 ? 19.321 2.202 -38.789 1.00 79.75 281 PRO A C 1
ATOM 2323 O O . PRO A 1 281 ? 19.858 2.578 -39.827 1.00 79.75 281 PRO A O 1
ATOM 2326 N N . VAL A 1 282 ? 18.021 2.374 -38.574 1.00 83.00 282 VAL A N 1
ATOM 2327 C CA . VAL A 1 282 ? 17.116 2.990 -39.559 1.00 83.00 282 VAL A CA 1
ATOM 2328 C C . VAL A 1 282 ? 16.772 4.437 -39.214 1.00 83.00 282 VAL A C 1
ATOM 2330 O O . VAL A 1 282 ? 16.140 5.132 -40.012 1.00 83.00 282 VAL A O 1
ATOM 2333 N N . GLY A 1 283 ? 17.193 4.918 -38.041 1.00 86.62 283 GLY A N 1
ATOM 2334 C CA . GLY A 1 283 ? 17.021 6.308 -37.647 1.00 86.62 283 GLY A CA 1
ATOM 2335 C C . GLY A 1 283 ? 17.668 6.671 -36.315 1.00 86.62 283 GLY A C 1
ATOM 2336 O O . GLY A 1 283 ? 18.315 5.857 -35.655 1.00 86.62 283 GLY A O 1
ATOM 2337 N N . VAL A 1 284 ? 17.455 7.930 -35.931 1.00 88.19 284 VAL A N 1
ATOM 2338 C CA . VAL A 1 284 ? 17.961 8.519 -34.687 1.00 88.19 284 VAL A CA 1
ATOM 2339 C C . VAL A 1 284 ? 16.788 8.990 -33.838 1.00 88.19 284 VAL A C 1
ATOM 2341 O O . VAL A 1 284 ? 15.880 9.660 -34.337 1.00 88.19 284 VAL A O 1
ATOM 2344 N N . ALA A 1 285 ? 16.806 8.640 -32.559 1.00 87.00 285 ALA A N 1
ATOM 2345 C CA . ALA A 1 285 ? 15.895 9.154 -31.549 1.00 87.00 285 ALA A CA 1
ATOM 2346 C C . ALA A 1 285 ? 16.619 10.182 -30.679 1.00 87.00 285 ALA A C 1
ATOM 2348 O O . ALA A 1 285 ? 17.802 10.012 -30.375 1.00 87.00 285 ALA A O 1
ATOM 2349 N N . ARG A 1 286 ? 15.903 11.219 -30.240 1.00 87.38 286 ARG A N 1
ATOM 2350 C CA . ARG A 1 286 ? 16.392 12.130 -29.207 1.00 87.38 286 ARG A CA 1
ATOM 2351 C C . ARG A 1 286 ? 15.342 12.401 -28.141 1.00 87.38 286 ARG A C 1
ATOM 2353 O O . ARG A 1 286 ? 14.149 12.462 -28.435 1.00 87.38 286 ARG A O 1
ATOM 2360 N N . ARG A 1 287 ? 15.807 12.588 -26.908 1.00 82.38 287 ARG A N 1
ATOM 2361 C CA . ARG A 1 287 ? 14.978 12.903 -25.741 1.00 82.38 287 ARG A CA 1
ATOM 2362 C C . ARG A 1 287 ? 15.534 14.122 -25.031 1.00 82.38 287 ARG A C 1
ATOM 2364 O O . ARG A 1 287 ? 16.729 14.173 -24.746 1.00 82.38 287 ARG A O 1
ATOM 2371 N N . ARG A 1 288 ? 14.662 15.065 -24.695 1.00 82.44 288 ARG A N 1
ATOM 2372 C CA . ARG A 1 288 ? 14.954 16.125 -23.725 1.00 82.44 288 ARG A CA 1
ATOM 2373 C C . ARG A 1 288 ? 13.878 16.145 -22.663 1.00 82.44 288 ARG A C 1
ATOM 2375 O O . ARG A 1 288 ? 12.741 15.739 -22.898 1.00 82.44 288 ARG A O 1
ATOM 2382 N N . ARG A 1 289 ? 14.223 16.673 -21.503 1.00 64.56 289 ARG A N 1
ATOM 2383 C CA . ARG A 1 289 ? 13.251 16.989 -20.468 1.00 64.56 289 ARG A CA 1
ATOM 2384 C C . ARG A 1 289 ? 13.062 18.491 -20.431 1.00 64.56 289 ARG A C 1
ATOM 2386 O O . ARG A 1 289 ? 14.053 19.203 -20.377 1.00 64.56 289 ARG A O 1
ATOM 2393 N N . ASP A 1 290 ? 11.821 18.959 -20.437 1.00 63.56 290 ASP A N 1
ATOM 2394 C CA . ASP A 1 290 ? 11.519 20.328 -20.028 1.00 63.56 290 ASP A CA 1
ATOM 2395 C C . ASP A 1 290 ? 10.991 20.355 -18.583 1.00 63.56 290 ASP A C 1
ATOM 2397 O O . ASP A 1 290 ? 10.909 19.333 -17.898 1.00 63.56 290 ASP A O 1
ATOM 2401 N N . THR A 1 291 ? 10.635 21.536 -18.081 1.00 52.03 291 THR A N 1
ATOM 2402 C CA . THR A 1 291 ? 10.156 21.688 -16.698 1.00 52.03 291 THR A CA 1
ATOM 2403 C C . THR A 1 291 ? 8.864 20.925 -16.385 1.00 52.03 291 THR A C 1
ATOM 2405 O O . THR A 1 291 ? 8.532 20.801 -15.209 1.00 52.03 291 THR A O 1
ATOM 2408 N N . ARG A 1 292 ? 8.129 20.426 -17.387 1.00 51.59 292 ARG A N 1
ATOM 2409 C CA . ARG A 1 292 ? 6.777 19.864 -17.240 1.00 51.59 292 ARG A CA 1
ATOM 2410 C C . ARG A 1 292 ? 6.592 18.488 -17.884 1.00 51.59 292 ARG A C 1
ATOM 2412 O O . ARG A 1 292 ? 5.633 17.803 -17.541 1.00 51.59 292 ARG A O 1
ATOM 2419 N N . SER A 1 293 ? 7.457 18.079 -18.807 1.00 65.56 293 SER A N 1
ATOM 2420 C CA . SER A 1 293 ? 7.307 16.863 -19.602 1.00 65.56 293 SER A CA 1
ATOM 2421 C C . SER A 1 293 ? 8.634 16.376 -20.188 1.00 65.56 293 SER A C 1
ATOM 2423 O O . SER A 1 293 ? 9.613 17.110 -20.331 1.00 65.56 293 SER A O 1
ATOM 2425 N N . TRP A 1 294 ? 8.643 15.107 -20.579 1.00 70.88 294 TRP A N 1
ATOM 2426 C CA . TRP A 1 294 ? 9.617 14.578 -21.525 1.00 70.88 294 TRP A CA 1
ATOM 2427 C C . TRP A 1 294 ? 9.167 14.898 -22.951 1.00 70.88 294 TRP A C 1
ATOM 2429 O O . TRP A 1 294 ? 7.972 14.850 -23.251 1.00 70.88 294 TRP A O 1
ATOM 2439 N N . HIS A 1 295 ? 10.128 15.234 -23.806 1.00 75.50 295 HIS A N 1
ATOM 2440 C CA . HIS A 1 295 ? 9.937 15.432 -25.237 1.00 75.50 295 HIS A CA 1
ATOM 2441 C C . HIS A 1 295 ? 10.786 14.429 -25.982 1.00 75.50 295 HIS A C 1
ATOM 2443 O O . HIS A 1 295 ? 12.009 14.407 -25.842 1.00 75.50 295 HIS A O 1
ATOM 2449 N N . ASP A 1 296 ? 10.099 13.638 -26.783 1.00 81.19 296 ASP A N 1
ATOM 2450 C CA . ASP A 1 296 ? 10.641 12.506 -27.500 1.00 81.19 296 ASP A CA 1
ATOM 2451 C C . ASP A 1 296 ? 10.455 12.726 -28.990 1.00 81.19 296 ASP A C 1
ATOM 2453 O O . ASP A 1 296 ? 9.331 12.933 -29.457 1.00 81.19 296 ASP A O 1
ATOM 2457 N N . GLU A 1 297 ? 11.552 12.678 -29.738 1.00 86.12 297 GLU A N 1
ATOM 2458 C CA . GLU A 1 297 ? 11.551 12.956 -31.166 1.00 86.12 297 GLU A CA 1
ATOM 2459 C C . GLU A 1 297 ? 12.305 11.882 -31.944 1.00 86.12 297 GLU A C 1
ATOM 2461 O O . GLU A 1 297 ? 13.359 11.404 -31.526 1.00 86.12 297 GLU A O 1
ATOM 2466 N N . LEU A 1 298 ? 11.774 11.532 -33.115 1.00 86.06 298 LEU A N 1
ATOM 2467 C CA . LEU A 1 298 ? 12.442 10.656 -34.072 1.00 86.06 298 LEU A CA 1
ATOM 2468 C C . LEU A 1 298 ? 12.809 11.407 -35.341 1.00 86.06 298 LEU A C 1
ATOM 2470 O O . LEU A 1 298 ? 12.037 12.230 -35.846 1.00 86.06 298 LEU A O 1
ATOM 2474 N N . PHE A 1 299 ? 13.949 11.031 -35.904 1.00 86.00 299 PHE A N 1
ATOM 2475 C CA . PHE A 1 299 ? 14.382 11.461 -37.217 1.00 86.00 299 PHE A CA 1
ATOM 2476 C C . PHE A 1 299 ? 14.250 10.316 -38.226 1.00 86.00 299 PHE A C 1
ATOM 2478 O O . PHE A 1 299 ? 14.926 9.294 -38.116 1.00 86.00 299 PHE A O 1
ATOM 2485 N N . PHE A 1 300 ? 13.367 10.489 -39.214 1.00 73.31 300 PHE A N 1
ATOM 2486 C CA . PHE A 1 300 ? 13.139 9.520 -40.290 1.00 73.31 300 PHE A CA 1
ATOM 2487 C C . PHE A 1 300 ? 13.060 10.216 -41.655 1.00 73.31 300 PHE A C 1
ATOM 2489 O O . PHE A 1 300 ? 12.003 10.677 -42.086 1.00 73.31 300 PHE A O 1
ATOM 2496 N N . GLY A 1 301 ? 14.205 10.326 -42.335 1.00 67.38 301 GLY A N 1
ATOM 2497 C CA . GLY A 1 301 ? 14.354 10.528 -43.788 1.00 67.38 301 GLY A CA 1
ATOM 2498 C C . GLY A 1 301 ? 13.779 11.775 -44.465 1.00 67.38 301 GLY A C 1
ATOM 2499 O O . GLY A 1 301 ? 14.117 12.029 -45.616 1.00 67.38 301 GLY A O 1
ATOM 2500 N N . LYS A 1 302 ? 12.932 12.574 -43.810 1.00 70.62 302 LYS A N 1
ATOM 2501 C CA . LYS A 1 302 ? 12.290 13.764 -44.404 1.00 70.62 302 LYS A CA 1
ATOM 2502 C C . LYS A 1 302 ? 12.860 15.093 -43.908 1.00 70.62 302 LYS A C 1
ATOM 2504 O O . LYS A 1 302 ? 12.232 16.126 -44.111 1.00 70.62 302 LYS A O 1
ATOM 2509 N N . GLY A 1 303 ? 14.021 15.078 -43.255 1.00 75.56 303 GLY A N 1
ATOM 2510 C CA . GLY A 1 303 ? 14.681 16.307 -42.807 1.00 75.56 303 GLY A CA 1
ATOM 2511 C C . GLY A 1 303 ? 14.032 16.988 -41.601 1.00 75.56 303 GLY A C 1
ATOM 2512 O O . GLY A 1 303 ? 14.361 18.130 -41.309 1.00 75.56 303 GLY A O 1
ATOM 2513 N N . THR A 1 304 ? 13.100 16.328 -40.910 1.00 82.94 304 THR A N 1
ATOM 2514 C CA . THR A 1 304 ? 12.372 16.912 -39.777 1.00 82.94 304 THR A CA 1
ATOM 2515 C C . THR A 1 304 ? 12.314 15.941 -38.612 1.00 82.94 304 THR A C 1
ATOM 2517 O O . THR A 1 304 ? 11.912 14.789 -38.802 1.00 82.94 304 THR A O 1
ATOM 2520 N N . TRP A 1 305 ? 12.610 16.437 -37.415 1.00 86.19 305 TRP A N 1
ATOM 2521 C CA . TRP A 1 305 ? 12.268 15.767 -36.167 1.00 86.19 305 TRP A CA 1
ATOM 2522 C C . TRP A 1 305 ? 10.748 15.684 -36.023 1.00 86.19 305 TRP A C 1
ATOM 2524 O O . TRP A 1 305 ? 10.039 16.667 -36.252 1.00 86.19 305 TRP A O 1
ATOM 2534 N N . ARG A 1 306 ? 10.231 14.504 -35.679 1.00 81.88 306 ARG A N 1
ATOM 253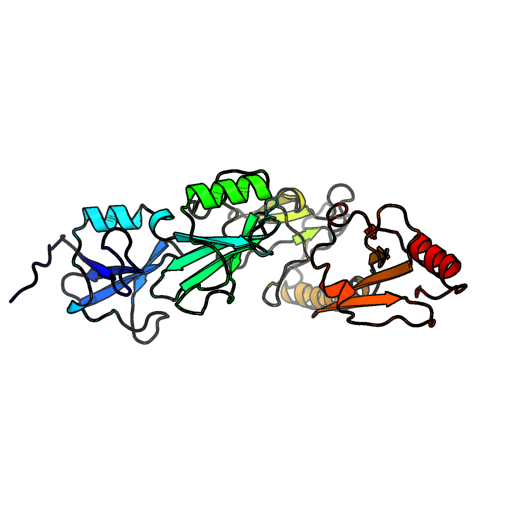5 C CA . ARG A 1 306 ? 8.809 14.320 -35.377 1.00 81.88 306 ARG A CA 1
ATOM 2536 C C . ARG A 1 306 ? 8.641 13.936 -33.920 1.00 81.88 306 ARG A C 1
ATOM 2538 O O . ARG A 1 306 ? 9.167 12.908 -33.499 1.00 81.88 306 ARG A O 1
ATOM 2545 N N . GLY A 1 307 ? 7.896 14.761 -33.192 1.00 75.25 307 GLY A N 1
ATOM 2546 C CA . GLY A 1 307 ? 7.538 14.499 -31.805 1.00 75.25 307 GLY A CA 1
ATOM 2547 C C . GLY A 1 307 ? 6.511 13.378 -31.660 1.00 75.25 307 GLY A C 1
ATOM 2548 O O . GLY A 1 307 ? 5.691 13.159 -32.553 1.00 75.25 307 GLY A O 1
ATOM 2549 N N . ASP A 1 308 ? 6.557 12.716 -30.505 1.00 58.22 308 ASP A N 1
ATOM 2550 C CA . ASP A 1 308 ? 5.466 11.908 -29.943 1.00 58.22 308 ASP A CA 1
ATOM 2551 C C . ASP A 1 308 ? 5.031 10.726 -30.827 1.00 58.22 308 ASP A C 1
ATOM 2553 O O . ASP A 1 308 ? 3.855 10.504 -31.111 1.00 58.22 308 ASP A O 1
ATOM 2557 N N . THR A 1 309 ? 6.009 9.951 -31.296 1.00 58.19 309 THR A N 1
ATOM 2558 C CA . THR A 1 309 ? 5.714 8.672 -31.951 1.00 58.19 309 THR A CA 1
ATOM 2559 C C . THR A 1 309 ? 5.559 7.575 -30.897 1.00 58.19 309 THR A C 1
ATOM 2561 O O . THR A 1 309 ? 6.348 7.496 -29.953 1.00 58.19 309 THR A O 1
ATOM 2564 N N . ASP A 1 310 ? 4.572 6.689 -31.076 1.00 57.25 310 ASP A N 1
ATOM 2565 C CA . ASP A 1 310 ? 4.351 5.525 -30.200 1.00 57.25 310 ASP A CA 1
ATOM 2566 C C . ASP A 1 310 ? 5.607 4.667 -30.025 1.00 57.25 310 ASP A C 1
ATOM 2568 O O . ASP A 1 310 ? 5.749 3.987 -29.013 1.00 57.25 310 ASP A O 1
ATOM 2572 N N . LEU A 1 311 ? 6.528 4.719 -30.992 1.00 55.00 311 LEU A N 1
ATOM 2573 C CA . LEU A 1 311 ? 7.824 4.068 -30.898 1.00 55.00 311 LEU A CA 1
ATOM 2574 C C . LEU A 1 311 ? 8.551 4.521 -29.624 1.00 55.00 311 LEU A C 1
ATOM 2576 O O . LEU A 1 311 ? 8.896 3.679 -28.815 1.00 55.00 311 LEU A O 1
ATOM 2580 N N . VAL A 1 312 ? 8.694 5.827 -29.373 1.00 54.91 312 VAL A N 1
ATOM 2581 C CA . VAL A 1 312 ? 9.439 6.314 -28.198 1.00 54.91 312 VAL A CA 1
ATOM 2582 C C . VAL A 1 312 ? 8.683 6.063 -26.888 1.00 54.91 312 VAL A C 1
ATOM 2584 O O . VAL A 1 312 ? 9.289 5.710 -25.876 1.00 54.91 312 VAL A O 1
ATOM 2587 N N . ARG A 1 313 ? 7.343 6.126 -26.911 1.00 54.22 313 ARG A N 1
ATOM 2588 C CA . ARG A 1 313 ? 6.503 5.773 -25.749 1.00 54.22 313 ARG A CA 1
ATOM 2589 C C . ARG A 1 313 ? 6.598 4.298 -25.357 1.00 54.22 313 ARG A C 1
ATOM 2591 O O . ARG A 1 313 ? 6.439 3.984 -24.180 1.00 54.22 313 ARG A O 1
ATOM 2598 N N . ARG A 1 314 ? 6.878 3.398 -26.307 1.00 54.88 314 ARG A N 1
ATOM 2599 C CA . ARG A 1 314 ? 7.125 1.968 -26.039 1.00 54.88 314 ARG A CA 1
ATOM 2600 C C . ARG A 1 314 ? 8.459 1.706 -25.337 1.00 54.88 314 ARG A C 1
ATOM 2602 O O . ARG A 1 314 ? 8.676 0.588 -24.882 1.00 54.88 314 ARG A O 1
ATOM 2609 N N . PHE A 1 315 ? 9.315 2.718 -25.182 1.00 59.09 315 PHE A N 1
ATOM 2610 C CA . PHE A 1 315 ? 10.619 2.605 -24.527 1.00 59.09 315 PHE A CA 1
ATOM 2611 C C . PHE A 1 315 ? 10.710 3.504 -23.275 1.00 59.09 315 PHE A C 1
ATOM 2613 O O . PHE A 1 315 ? 11.514 4.437 -23.217 1.00 59.09 315 PHE A O 1
ATOM 2620 N N . PRO A 1 316 ? 9.886 3.268 -22.237 1.00 51.62 316 PRO A N 1
ATOM 2621 C CA . PRO A 1 316 ? 9.867 4.129 -21.055 1.00 51.62 316 PRO A CA 1
ATOM 2622 C C . PRO A 1 316 ? 11.149 4.038 -20.207 1.00 51.62 316 PRO A C 1
ATOM 2624 O O . PRO A 1 316 ? 11.417 4.960 -19.442 1.00 51.62 316 PRO A O 1
ATOM 2627 N N . ASP A 1 317 ? 11.961 2.985 -20.363 1.00 53.81 317 ASP A N 1
ATOM 2628 C CA . ASP A 1 317 ? 13.149 2.724 -19.537 1.00 53.81 317 ASP A CA 1
ATOM 2629 C C . ASP A 1 317 ? 14.364 2.375 -20.434 1.00 53.81 317 ASP A C 1
ATOM 2631 O O . ASP A 1 317 ? 14.642 1.209 -20.725 1.00 53.81 317 ASP A O 1
ATOM 2635 N N . TYR A 1 318 ? 15.079 3.398 -20.925 1.00 51.19 318 TYR A N 1
ATOM 2636 C CA . TYR A 1 318 ? 16.300 3.271 -21.746 1.00 51.19 318 TYR A CA 1
ATOM 2637 C C . TYR A 1 318 ? 17.527 2.918 -20.894 1.00 51.19 318 TYR A C 1
ATOM 2639 O O . TYR A 1 318 ? 18.536 3.625 -20.888 1.00 51.19 318 TYR A O 1
ATOM 2647 N N . ARG A 1 319 ? 17.457 1.820 -20.140 1.00 49.88 319 ARG A N 1
ATOM 2648 C CA . ARG A 1 319 ? 18.682 1.235 -19.587 1.00 49.88 319 ARG A CA 1
ATOM 2649 C C . ARG A 1 319 ? 19.487 0.670 -20.748 1.00 49.88 319 ARG A C 1
ATOM 2651 O O . ARG A 1 319 ? 18.915 0.027 -21.626 1.00 49.88 319 ARG A O 1
ATOM 2658 N N . GLU A 1 320 ? 20.801 0.868 -20.702 1.00 49.66 320 GLU A N 1
ATOM 2659 C CA . GLU A 1 320 ? 21.783 0.530 -21.749 1.00 49.66 320 GLU A CA 1
ATOM 2660 C C . GLU A 1 320 ? 21.788 -0.958 -22.179 1.00 49.66 320 GLU A C 1
ATOM 2662 O O . GLU A 1 320 ? 22.543 -1.323 -23.064 1.00 49.66 320 GLU A O 1
ATOM 2667 N N . ASN A 1 321 ? 20.924 -1.814 -21.612 1.00 47.38 321 ASN A N 1
ATOM 2668 C CA . ASN A 1 321 ? 20.852 -3.252 -21.884 1.00 47.38 321 ASN A CA 1
ATOM 2669 C C . ASN A 1 321 ? 19.428 -3.834 -22.019 1.00 47.38 321 ASN A C 1
ATOM 2671 O O . ASN A 1 321 ? 19.294 -5.047 -22.162 1.00 47.38 321 ASN A O 1
ATOM 2675 N N . THR A 1 322 ? 18.354 -3.035 -21.950 1.00 54.25 322 THR A N 1
ATOM 2676 C CA . THR A 1 322 ? 16.984 -3.597 -22.048 1.00 54.25 322 THR A CA 1
ATOM 2677 C C . THR A 1 322 ? 16.589 -3.900 -23.496 1.00 54.25 322 THR A C 1
ATOM 2679 O O . THR A 1 322 ? 15.792 -4.803 -23.743 1.00 54.25 322 THR A O 1
ATOM 2682 N N . TYR A 1 323 ? 17.167 -3.178 -24.458 1.00 63.47 323 TYR A N 1
ATOM 2683 C CA . TYR A 1 323 ? 16.833 -3.289 -25.876 1.00 63.47 323 TYR A CA 1
ATOM 2684 C C . TYR A 1 323 ? 18.120 -3.417 -26.699 1.00 63.47 323 TYR A C 1
ATOM 2686 O O . TYR A 1 323 ? 18.760 -2.403 -26.964 1.00 63.47 323 TYR A O 1
ATOM 2694 N N . PRO A 1 324 ? 18.525 -4.635 -27.108 1.00 64.88 324 PRO A N 1
ATOM 2695 C CA . PRO A 1 324 ? 19.797 -4.858 -27.808 1.00 64.88 324 PRO A CA 1
ATOM 2696 C C . PRO A 1 324 ? 19.873 -4.201 -29.199 1.00 64.88 324 PRO A C 1
ATOM 2698 O O . PRO A 1 324 ? 20.948 -4.136 -29.782 1.00 64.88 324 PRO A O 1
ATOM 2701 N N . TRP A 1 325 ? 18.751 -3.695 -29.717 1.00 68.56 325 TRP A N 1
ATOM 2702 C CA . TRP A 1 325 ? 18.640 -2.958 -30.981 1.00 68.56 325 TRP A CA 1
ATOM 2703 C C . TRP A 1 325 ? 18.612 -1.427 -30.801 1.00 68.56 325 TRP A C 1
ATOM 2705 O O . TRP A 1 325 ? 18.246 -0.707 -31.732 1.00 68.56 325 TRP A O 1
ATOM 2715 N N . ILE A 1 326 ? 18.928 -0.924 -29.602 1.00 72.81 326 ILE A N 1
ATOM 2716 C CA . ILE A 1 326 ? 19.033 0.509 -29.315 1.00 72.81 326 ILE A CA 1
ATOM 2717 C C . ILE A 1 326 ? 20.418 0.799 -28.747 1.00 72.81 326 ILE A C 1
ATOM 2719 O O . ILE A 1 326 ? 20.781 0.297 -27.686 1.00 72.81 326 ILE A O 1
ATOM 2723 N N . GLU A 1 327 ? 21.166 1.660 -29.428 1.00 81.75 327 GLU A N 1
ATOM 2724 C CA . GLU A 1 327 ? 22.507 2.063 -29.013 1.00 81.75 327 GLU A CA 1
ATOM 2725 C C . GLU A 1 327 ? 22.497 3.533 -28.606 1.00 81.75 327 GLU A C 1
ATOM 2727 O O . GLU A 1 327 ? 22.119 4.408 -29.387 1.00 81.75 327 GLU A O 1
ATOM 2732 N N . LYS A 1 328 ? 22.891 3.816 -27.362 1.00 82.31 328 LYS A N 1
ATOM 2733 C CA . LYS A 1 328 ? 23.071 5.189 -26.890 1.00 82.31 328 LYS A CA 1
ATOM 2734 C C . LYS A 1 328 ? 24.326 5.764 -27.528 1.00 82.31 328 LYS A C 1
ATOM 2736 O O . LYS A 1 328 ? 25.398 5.175 -27.425 1.00 82.31 328 LYS A O 1
ATOM 2741 N N . VAL A 1 329 ? 24.190 6.936 -28.128 1.00 86.50 329 VAL A N 1
ATOM 2742 C CA . VAL A 1 329 ? 25.282 7.608 -28.829 1.00 86.50 329 VAL A CA 1
ATOM 2743 C C . VAL A 1 329 ? 25.432 9.036 -28.335 1.00 86.50 329 VAL A C 1
ATOM 2745 O O . VAL A 1 329 ? 24.497 9.633 -27.796 1.00 86.50 329 VAL A O 1
ATOM 2748 N N . ASP A 1 330 ? 26.629 9.591 -28.494 1.00 85.94 330 ASP A N 1
ATOM 2749 C CA . ASP A 1 330 ? 26.808 11.022 -28.309 1.00 85.94 330 ASP A CA 1
ATOM 2750 C C . ASP A 1 330 ? 26.210 11.805 -29.489 1.00 85.94 330 ASP A C 1
ATOM 2752 O O . ASP A 1 330 ? 25.753 11.258 -30.498 1.00 85.94 330 ASP A O 1
ATOM 2756 N N . ARG A 1 331 ? 26.204 13.129 -29.353 1.00 88.00 331 ARG A N 1
ATOM 2757 C CA . ARG A 1 331 ? 25.676 14.026 -30.375 1.00 88.00 331 ARG A CA 1
ATOM 2758 C C . ARG A 1 331 ? 26.415 13.921 -31.715 1.00 88.00 331 ARG A C 1
ATOM 2760 O O . ARG A 1 331 ? 25.786 14.061 -32.760 1.00 88.00 331 ARG A O 1
ATOM 2767 N N . VAL A 1 332 ? 27.734 13.738 -31.694 1.00 89.12 332 VAL A N 1
ATOM 2768 C CA . VAL A 1 332 ? 28.559 13.706 -32.911 1.00 89.12 332 VAL A CA 1
ATOM 2769 C C . VAL A 1 332 ? 28.249 12.440 -33.702 1.00 89.12 332 VAL A C 1
ATOM 2771 O O . VAL A 1 332 ? 28.018 12.510 -34.907 1.00 89.12 332 VAL A O 1
ATOM 2774 N N . ALA A 1 333 ? 28.156 11.304 -33.015 1.00 89.94 333 ALA A N 1
ATOM 2775 C CA . ALA A 1 333 ? 27.753 10.031 -33.591 1.00 89.94 333 ALA A CA 1
ATOM 2776 C C . ALA A 1 333 ? 26.302 10.063 -34.102 1.00 89.94 333 ALA A C 1
ATOM 2778 O O . ALA A 1 333 ? 26.022 9.540 -35.180 1.00 89.94 333 ALA A O 1
ATOM 2779 N N . ALA A 1 334 ? 25.388 10.735 -33.396 1.00 90.31 334 ALA A N 1
ATOM 2780 C CA . ALA A 1 334 ? 24.021 10.943 -33.873 1.00 90.31 334 ALA A CA 1
ATOM 2781 C C . ALA A 1 334 ? 23.965 11.774 -35.171 1.00 90.31 334 ALA A C 1
ATOM 2783 O O . ALA A 1 334 ? 23.248 11.412 -36.104 1.00 90.31 334 ALA A O 1
ATOM 2784 N N . GLU A 1 335 ? 24.741 12.858 -35.260 1.00 90.94 335 GLU A N 1
ATOM 2785 C CA . GLU A 1 335 ? 24.837 13.694 -36.465 1.00 90.94 335 GLU A CA 1
ATOM 2786 C C . GLU A 1 335 ? 25.440 12.907 -37.638 1.00 90.94 335 GLU A C 1
ATOM 2788 O O . GLU A 1 335 ? 24.932 12.967 -38.759 1.00 90.94 335 GLU A O 1
ATOM 2793 N N . GLN A 1 336 ? 26.483 12.114 -37.376 1.00 92.00 336 GLN A N 1
ATOM 2794 C CA . GLN A 1 336 ? 27.088 11.241 -38.379 1.00 92.00 336 GLN A CA 1
ATOM 2795 C C . GLN A 1 336 ? 26.092 10.191 -38.886 1.00 92.00 336 GLN A C 1
ATOM 2797 O O . GLN A 1 336 ? 25.970 10.006 -40.096 1.00 92.00 336 GLN A O 1
ATOM 2802 N N . ALA A 1 337 ? 25.329 9.557 -37.995 1.00 90.75 337 ALA A N 1
ATOM 2803 C CA . ALA A 1 337 ? 24.304 8.597 -38.388 1.00 90.75 337 ALA A CA 1
ATOM 2804 C C . ALA A 1 337 ? 23.213 9.244 -39.256 1.00 90.75 337 ALA A C 1
ATOM 2806 O O . ALA A 1 337 ? 22.782 8.657 -40.245 1.00 90.75 337 ALA A O 1
ATOM 2807 N N . ILE A 1 338 ? 22.790 10.477 -38.954 1.00 90.06 338 ILE A N 1
ATOM 2808 C CA . ILE A 1 338 ? 21.842 11.216 -39.805 1.00 90.06 338 ILE A CA 1
ATOM 2809 C C . ILE A 1 338 ? 22.438 11.481 -41.197 1.00 90.06 338 ILE A C 1
ATOM 2811 O O . ILE A 1 338 ? 21.738 11.327 -42.206 1.00 90.06 338 ILE A O 1
ATOM 2815 N N . ALA A 1 339 ? 23.722 11.833 -41.265 1.00 91.56 339 ALA A N 1
ATOM 2816 C CA . ALA A 1 339 ? 24.424 12.047 -42.525 1.00 91.56 339 ALA A CA 1
ATOM 2817 C C . ALA A 1 339 ? 24.533 10.764 -43.357 1.00 91.56 339 ALA A C 1
ATOM 2819 O O . ALA A 1 339 ? 24.280 10.798 -44.561 1.00 91.56 339 ALA A O 1
ATOM 2820 N N . GLU A 1 340 ? 24.843 9.631 -42.731 1.00 90.94 340 GLU A N 1
ATOM 2821 C CA . GLU A 1 340 ? 24.972 8.337 -43.407 1.00 90.94 340 GLU A CA 1
ATOM 2822 C C . GLU A 1 340 ? 23.619 7.781 -43.866 1.00 90.94 340 GLU A C 1
ATOM 2824 O O . GLU A 1 340 ? 23.487 7.337 -45.007 1.00 90.94 340 GLU A O 1
ATOM 2829 N N . LEU A 1 341 ? 22.598 7.842 -43.008 1.00 88.69 341 LEU A N 1
ATOM 2830 C CA . LEU A 1 341 ? 21.282 7.263 -43.287 1.00 88.69 341 LEU A CA 1
ATOM 2831 C C . LEU A 1 341 ? 20.456 8.103 -44.259 1.00 88.69 341 LEU A C 1
ATOM 2833 O O . LEU A 1 341 ? 19.678 7.559 -45.046 1.00 88.69 341 LEU A O 1
ATOM 2837 N N . PHE A 1 342 ? 20.592 9.428 -44.199 1.00 88.62 342 PHE A N 1
ATOM 2838 C CA . PHE A 1 342 ? 19.686 10.340 -44.897 1.00 88.62 342 PHE A CA 1
ATOM 2839 C C . PHE A 1 342 ? 20.390 11.355 -45.801 1.00 88.62 342 PHE A C 1
ATOM 2841 O O . PHE A 1 342 ? 19.708 12.083 -46.521 1.00 88.62 342 PHE A O 1
ATOM 2848 N N . GLY A 1 343 ? 21.726 11.413 -45.799 1.00 91.56 343 GLY A N 1
ATOM 2849 C CA . GLY A 1 343 ? 22.486 12.381 -46.594 1.00 91.56 343 GLY A CA 1
ATOM 2850 C C . GLY A 1 343 ? 22.329 13.826 -46.112 1.00 91.56 343 GLY A C 1
ATOM 2851 O O . GLY A 1 343 ? 22.421 14.747 -46.924 1.00 91.56 343 GLY A O 1
ATOM 2852 N N . LEU A 1 344 ? 22.037 14.036 -44.823 1.00 89.62 344 LEU A N 1
ATOM 2853 C CA . LEU A 1 344 ? 21.762 15.351 -44.234 1.00 89.62 344 LEU A CA 1
ATOM 2854 C C . LEU A 1 344 ? 22.794 15.718 -43.162 1.00 89.62 344 LEU A C 1
ATOM 2856 O O . LEU A 1 344 ? 23.176 14.880 -42.359 1.00 89.62 344 LEU A O 1
ATOM 2860 N N . THR A 1 345 ? 23.201 16.985 -43.120 1.00 90.06 345 THR A N 1
ATOM 2861 C CA . THR A 1 345 ? 24.157 17.524 -42.136 1.00 90.06 345 THR A CA 1
ATOM 2862 C C . THR A 1 345 ? 23.662 18.852 -41.571 1.00 90.06 345 THR A C 1
ATOM 2864 O O . THR A 1 345 ? 22.955 19.585 -42.262 1.00 90.06 345 THR A O 1
ATOM 2867 N N . GLY A 1 346 ? 24.097 19.204 -40.364 1.00 87.12 346 GLY A N 1
ATOM 2868 C CA . GLY A 1 346 ? 23.628 20.368 -39.615 1.00 87.12 346 GLY A CA 1
ATOM 2869 C C . GLY A 1 346 ? 22.210 20.191 -39.069 1.00 87.12 346 GLY A C 1
ATOM 2870 O O . GLY A 1 346 ? 21.499 21.181 -38.910 1.00 87.12 346 GLY A O 1
ATOM 2871 N N . VAL A 1 347 ? 21.772 18.948 -38.850 1.00 87.25 347 VAL A N 1
ATOM 2872 C CA . VAL A 1 347 ? 20.394 18.641 -38.434 1.00 87.25 347 VAL A CA 1
ATOM 2873 C C . VAL A 1 347 ? 20.222 18.768 -36.921 1.00 87.25 347 VAL A C 1
ATOM 2875 O O . VAL A 1 347 ? 19.145 19.147 -36.451 1.00 87.25 347 VAL A O 1
ATOM 2878 N N . ILE A 1 348 ? 21.262 18.451 -36.150 1.00 85.94 348 ILE A N 1
ATOM 2879 C CA . ILE A 1 348 ? 21.261 18.620 -34.702 1.00 85.94 348 ILE A CA 1
ATOM 2880 C C . ILE A 1 348 ? 21.756 20.024 -34.335 1.00 85.94 348 ILE A C 1
ATOM 2882 O O . ILE A 1 348 ? 22.925 20.368 -34.533 1.00 85.94 348 ILE A O 1
ATOM 2886 N N . GLU A 1 349 ? 20.854 20.810 -33.745 1.00 77.56 349 GLU A N 1
ATOM 2887 C CA . GLU A 1 349 ? 21.098 22.180 -33.277 1.00 77.56 349 GLU A CA 1
ATOM 2888 C C . GLU A 1 349 ? 22.326 22.279 -32.333 1.00 77.56 349 GLU A C 1
ATOM 2890 O O . GLU A 1 349 ? 22.542 21.343 -31.559 1.00 77.56 349 GLU A O 1
ATOM 2895 N N . PRO A 1 350 ? 23.150 23.356 -32.444 1.00 59.88 350 PRO A N 1
ATOM 2896 C CA . PRO A 1 350 ? 24.329 23.690 -31.619 1.00 59.88 350 PRO A CA 1
ATOM 2897 C C . PRO A 1 350 ? 24.197 23.484 -30.119 1.00 59.88 350 PRO A C 1
ATOM 2899 O O . PRO A 1 350 ? 23.102 23.720 -29.581 1.00 59.88 350 PRO A O 1
#

pLDDT: mean 70.54, std 20.39, range [30.84, 97.5]